Protein AF-A0A4R5UFJ8-F1 (afdb_monomer_lite)

Organism: NCBI:txid1530191

Sequence (231 aa):
MQSSASTQRTGDGRVQFENDNYRITAGDNDEVIVFNKGTGENYRIWGDPHVEIDGKHAFDFWGQTTFQLDDGTKVTIETTPWAQGGDGATVASVVTITDGDYGVQISGVDSNTHGDLSFQEFAGGGRVLDAAVRDGNVLLENENGSGFIAVDRNGNIQNVDQAFILATDELKNGGPDFLAHFAEIFSFFTGLMSIGFSGGLALGSDNPNRDPAPEARPVPWQFSLTLSISA

InterPro domains:
  IPR011086 Domain of unknown function DUF1521 [PF07481] (19-165)

Structure (mmCIF, N/CA/C/O backbone):
data_AF-A0A4R5UFJ8-F1
#
_entry.id   AF-A0A4R5UFJ8-F1
#
loop_
_atom_site.group_PDB
_atom_site.id
_atom_site.type_symbol
_atom_site.label_atom_id
_atom_site.label_alt_id
_atom_site.label_comp_id
_atom_site.label_asym_id
_atom_site.label_entity_id
_atom_site.label_seq_id
_atom_site.pdbx_PDB_ins_code
_atom_site.Cartn_x
_atom_site.Cartn_y
_atom_site.Cartn_z
_atom_site.occupancy
_atom_site.B_iso_or_equiv
_atom_site.auth_seq_id
_atom_site.auth_comp_id
_atom_site.auth_asym_id
_atom_site.auth_atom_id
_atom_site.pdbx_PDB_model_num
ATOM 1 N N . MET A 1 1 ? -22.291 -8.891 3.035 1.00 44.69 1 MET A N 1
ATOM 2 C CA . MET A 1 1 ? -22.461 -7.716 3.915 1.00 44.69 1 MET A CA 1
ATOM 3 C C . MET A 1 1 ? -21.958 -6.524 3.122 1.00 44.69 1 MET A C 1
ATOM 5 O O . MET A 1 1 ? -20.971 -6.702 2.424 1.00 44.69 1 MET A O 1
ATOM 9 N N . GLN A 1 2 ? -22.662 -5.389 3.118 1.00 51.31 2 GLN A N 1
ATOM 10 C CA . GLN A 1 2 ? -22.103 -4.163 2.532 1.00 51.31 2 GLN A CA 1
ATOM 11 C C . GLN A 1 2 ? -20.949 -3.714 3.432 1.00 51.31 2 GLN A C 1
ATOM 13 O O . GLN A 1 2 ? -21.141 -3.661 4.646 1.00 51.31 2 GLN A O 1
ATOM 18 N N . SER A 1 3 ? -19.772 -3.477 2.851 1.00 63.78 3 SER A N 1
ATOM 19 C CA . SER A 1 3 ? -18.630 -2.910 3.574 1.00 63.78 3 SER A CA 1
ATOM 20 C C . SER A 1 3 ? -18.991 -1.501 4.073 1.00 63.78 3 SER A C 1
ATOM 22 O O . SER A 1 3 ? -19.679 -0.754 3.373 1.00 63.78 3 SER A O 1
ATOM 24 N N . SER A 1 4 ? -18.567 -1.156 5.294 1.00 86.69 4 SER A N 1
ATOM 25 C CA . SER A 1 4 ? -18.652 0.199 5.864 1.00 86.69 4 SER A CA 1
ATOM 26 C C . SER A 1 4 ? -17.569 1.139 5.319 1.00 86.69 4 SER A C 1
ATOM 28 O O . SER A 1 4 ? -17.470 2.283 5.768 1.00 86.69 4 SER A O 1
ATOM 30 N N . ALA A 1 5 ? -16.763 0.664 4.365 1.00 95.06 5 ALA A N 1
ATOM 31 C CA . ALA A 1 5 ? -15.672 1.406 3.771 1.00 95.06 5 ALA A CA 1
ATOM 32 C C . ALA A 1 5 ? -16.131 2.714 3.124 1.00 95.06 5 ALA A C 1
ATOM 34 O O . ALA A 1 5 ? -17.184 2.810 2.488 1.00 95.06 5 ALA A O 1
ATOM 35 N N . SER A 1 6 ? -15.282 3.723 3.265 1.00 95.88 6 SER A N 1
ATOM 36 C CA . SER A 1 6 ? -15.434 5.018 2.615 1.00 95.88 6 SER A CA 1
ATOM 37 C C . SER A 1 6 ? -14.070 5.625 2.326 1.00 95.88 6 SER A C 1
ATOM 39 O O . SER A 1 6 ? -13.061 5.234 2.924 1.00 95.88 6 SER A O 1
ATOM 41 N N . THR A 1 7 ? -14.013 6.583 1.404 1.00 97.75 7 THR A N 1
ATOM 42 C CA . THR A 1 7 ? -12.795 7.342 1.139 1.00 97.75 7 THR A CA 1
ATOM 43 C C . THR A 1 7 ? -13.073 8.834 1.130 1.00 97.75 7 THR A C 1
ATOM 45 O O . THR A 1 7 ? -14.088 9.316 0.639 1.00 97.75 7 THR A O 1
ATOM 48 N N . GLN A 1 8 ? -12.158 9.599 1.714 1.00 97.44 8 GLN A N 1
ATOM 49 C CA . GLN A 1 8 ? -12.280 11.046 1.789 1.00 97.44 8 GLN A CA 1
ATOM 50 C C . GLN A 1 8 ? -10.918 11.722 1.724 1.00 97.44 8 GLN A C 1
ATOM 52 O O . GLN A 1 8 ? -9.890 11.146 2.080 1.00 97.44 8 GLN A O 1
ATOM 57 N N . ARG A 1 9 ? -10.924 12.991 1.320 1.00 97.81 9 ARG A N 1
ATOM 58 C CA . ARG A 1 9 ? -9.765 13.867 1.468 1.00 97.81 9 ARG A CA 1
ATOM 59 C C . ARG A 1 9 ? -9.732 14.441 2.884 1.00 97.81 9 ARG A C 1
ATOM 61 O O . ARG A 1 9 ? -10.746 14.932 3.381 1.00 97.81 9 ARG A O 1
ATOM 68 N N . THR A 1 10 ? -8.578 14.373 3.531 1.00 96.94 10 THR A N 1
ATOM 69 C CA . THR A 1 10 ? -8.359 14.877 4.890 1.00 96.94 10 THR A CA 1
ATOM 70 C C . THR A 1 10 ? -8.010 16.369 4.883 1.00 96.94 10 THR A C 1
ATOM 72 O O . THR A 1 10 ? -7.731 16.966 3.840 1.00 96.94 10 THR A O 1
ATOM 75 N N . GLY A 1 11 ? -8.038 17.006 6.060 1.00 94.12 11 GLY A N 1
ATOM 76 C CA . GLY A 1 11 ? -7.769 18.446 6.197 1.00 94.12 11 GLY A CA 1
ATOM 77 C C . GLY A 1 11 ? -6.331 18.864 5.858 1.00 94.12 11 GLY A C 1
ATOM 78 O O . GLY A 1 11 ? -6.095 20.027 5.547 1.00 94.12 11 GLY A O 1
ATOM 79 N N . ASP A 1 12 ? -5.391 17.923 5.897 1.00 93.00 12 ASP A N 1
ATOM 80 C CA . ASP A 1 12 ? -3.988 18.064 5.497 1.00 93.00 12 ASP A CA 1
ATOM 81 C C . ASP A 1 12 ? -3.734 17.680 4.027 1.00 93.00 12 ASP A C 1
ATOM 83 O O . ASP A 1 12 ? -2.594 17.710 3.577 1.00 93.00 12 ASP A O 1
ATOM 87 N N . GLY A 1 13 ? -4.781 17.362 3.256 1.00 94.31 13 GLY A N 1
ATOM 88 C CA . GLY A 1 13 ? -4.704 17.137 1.808 1.00 94.31 13 GLY A CA 1
ATOM 89 C C . GLY A 1 13 ? -4.497 15.683 1.375 1.00 94.31 13 GLY A C 1
ATOM 90 O O . GLY A 1 13 ? -4.687 15.383 0.193 1.00 94.31 13 GLY A O 1
ATOM 91 N N . ARG A 1 14 ? -4.204 14.772 2.311 1.00 97.56 14 ARG A N 1
ATOM 92 C CA . ARG A 1 14 ? -4.075 13.330 2.047 1.00 97.56 14 ARG A CA 1
ATOM 93 C C . ARG A 1 14 ? -5.413 12.713 1.643 1.00 97.56 14 ARG A C 1
ATOM 95 O O . ARG A 1 14 ? -6.489 13.279 1.855 1.00 97.56 14 ARG A O 1
ATOM 102 N N . VAL A 1 15 ? -5.349 11.528 1.053 1.00 98.50 15 VAL A N 1
ATOM 103 C CA . VAL A 1 15 ? -6.518 10.672 0.839 1.00 98.50 15 VAL A CA 1
ATOM 104 C C . VAL A 1 15 ? -6.542 9.621 1.936 1.00 98.50 15 VAL A C 1
ATOM 106 O O . VAL A 1 15 ? -5.521 9.001 2.217 1.00 98.50 15 VAL A O 1
ATOM 109 N N . GLN A 1 16 ? -7.701 9.432 2.560 1.00 98.69 16 GLN A N 1
ATOM 110 C CA . GLN A 1 16 ? -7.920 8.456 3.617 1.00 98.69 16 GLN A CA 1
ATOM 111 C C . GLN A 1 16 ? -9.052 7.514 3.231 1.00 98.69 16 GLN A C 1
ATOM 113 O O . GLN A 1 16 ? -10.203 7.938 3.124 1.00 98.69 16 GLN A O 1
ATOM 118 N N . PHE A 1 17 ? -8.718 6.238 3.088 1.00 98.44 17 PHE A N 1
ATOM 119 C CA . PHE A 1 17 ? -9.667 5.138 3.133 1.00 98.44 17 PHE A CA 1
ATOM 120 C C . PHE A 1 17 ? -9.864 4.699 4.586 1.00 98.44 17 PHE A C 1
ATOM 122 O O . PHE A 1 17 ? -8.913 4.653 5.373 1.00 98.44 17 PHE A O 1
ATOM 129 N N . GLU A 1 18 ? -11.091 4.354 4.955 1.00 98.12 18 GLU A N 1
ATOM 130 C CA . GLU A 1 18 ? -11.381 3.805 6.275 1.00 98.12 18 GLU A CA 1
ATOM 131 C C . GLU A 1 18 ? -12.561 2.8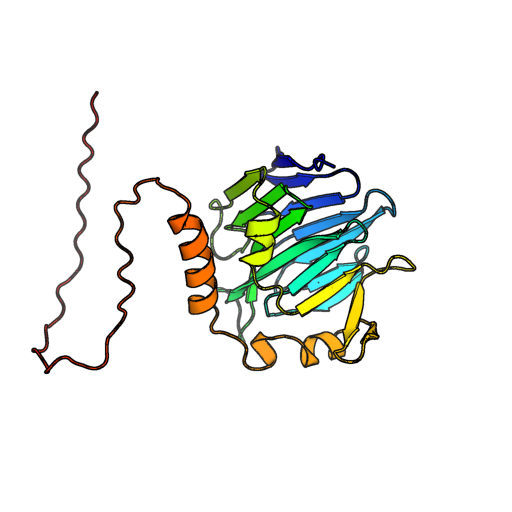29 6.215 1.00 98.12 18 GLU A C 1
ATOM 133 O O . GLU A 1 18 ? -13.615 3.180 5.685 1.00 98.12 18 GLU A O 1
ATOM 138 N N . ASN A 1 19 ? -12.381 1.633 6.782 1.00 97.25 19 ASN A N 1
ATOM 139 C CA . ASN A 1 19 ? -13.440 0.651 7.052 1.00 97.25 19 ASN A CA 1
ATOM 140 C C . ASN A 1 19 ? -13.520 0.386 8.570 1.00 97.25 19 ASN A C 1
ATOM 142 O O . ASN A 1 19 ? -13.053 1.215 9.351 1.00 97.25 19 ASN A O 1
ATOM 146 N N . ASP A 1 20 ? -14.105 -0.722 9.029 1.00 96.94 20 ASP A N 1
ATOM 147 C CA . ASP A 1 20 ? -14.212 -1.005 10.468 1.00 96.94 20 ASP A CA 1
ATOM 148 C C . ASP A 1 20 ? -12.842 -1.240 11.137 1.00 96.94 20 ASP A C 1
ATOM 150 O O . ASP A 1 20 ? -12.594 -0.700 12.221 1.00 96.94 20 ASP A O 1
ATOM 154 N N . ASN A 1 21 ? -11.930 -1.961 10.477 1.00 97.12 21 ASN A N 1
ATOM 155 C CA . ASN A 1 21 ? -10.686 -2.450 11.083 1.00 97.12 21 ASN A CA 1
ATOM 156 C C . ASN A 1 21 ? -9.458 -1.608 10.729 1.00 97.12 21 ASN A C 1
ATOM 158 O O . ASN A 1 21 ? -8.534 -1.522 11.533 1.00 97.12 21 ASN A O 1
ATOM 162 N N . TYR A 1 22 ? -9.462 -0.917 9.589 1.00 98.38 22 TYR A N 1
ATOM 163 C CA . TYR A 1 22 ? -8.290 -0.220 9.065 1.00 98.38 22 TYR A CA 1
ATOM 164 C C . TYR A 1 22 ? -8.554 1.239 8.737 1.00 98.38 22 TYR A C 1
ATOM 166 O O . TYR A 1 22 ? -9.644 1.641 8.323 1.00 98.38 22 TYR A O 1
ATOM 174 N N . ARG A 1 23 ? -7.508 2.044 8.919 1.00 98.62 23 ARG A N 1
ATOM 175 C CA . ARG A 1 23 ? -7.376 3.369 8.317 1.00 98.62 23 ARG A CA 1
ATOM 176 C C . ARG A 1 23 ? -6.152 3.353 7.418 1.00 98.62 23 ARG A C 1
ATOM 178 O O . ARG A 1 23 ? -5.055 3.077 7.891 1.00 98.62 23 ARG A O 1
ATOM 185 N N . ILE A 1 24 ? -6.339 3.689 6.150 1.00 98.75 24 ILE A N 1
ATOM 186 C CA . ILE A 1 24 ? -5.267 3.725 5.159 1.00 98.75 24 ILE A CA 1
ATOM 187 C C . ILE A 1 24 ? -5.167 5.147 4.625 1.00 98.75 24 ILE A C 1
ATOM 189 O O . ILE A 1 24 ? -6.171 5.711 4.199 1.00 98.75 24 ILE A O 1
ATOM 193 N N . THR A 1 25 ? -3.977 5.743 4.659 1.00 98.56 25 THR A N 1
ATOM 194 C CA . THR A 1 25 ? -3.757 7.107 4.160 1.00 98.56 25 THR A CA 1
ATOM 195 C C . THR A 1 25 ? -2.639 7.159 3.136 1.00 98.56 25 THR A C 1
ATOM 197 O O . THR A 1 25 ? -1.596 6.547 3.342 1.00 98.56 25 THR A O 1
ATOM 200 N N . ALA A 1 26 ? -2.831 7.940 2.077 1.00 98.44 26 ALA A N 1
ATOM 201 C CA . ALA A 1 26 ? -1.831 8.191 1.043 1.00 98.44 26 ALA A CA 1
ATOM 202 C C . ALA A 1 26 ? -1.684 9.701 0.786 1.00 98.44 26 ALA A C 1
ATOM 204 O O . ALA A 1 26 ? -2.685 10.428 0.774 1.00 98.44 26 ALA A O 1
ATOM 205 N N . GLY A 1 27 ? -0.446 10.168 0.620 1.00 96.38 27 GLY A N 1
ATOM 206 C CA . GLY A 1 27 ? -0.103 11.542 0.219 1.00 96.38 27 GLY A CA 1
ATOM 207 C C . GLY A 1 27 ? 0.574 11.590 -1.156 1.00 96.38 27 GLY A C 1
ATOM 208 O O . GLY A 1 27 ? 0.852 10.539 -1.716 1.00 96.38 27 GLY A O 1
ATOM 209 N N . ASP A 1 28 ? 0.860 12.785 -1.686 1.00 94.94 28 ASP A N 1
ATOM 210 C CA . ASP A 1 28 ? 1.655 13.017 -2.919 1.00 94.94 28 ASP A CA 1
ATOM 211 C C . ASP A 1 28 ? 3.166 13.087 -2.643 1.00 94.94 28 ASP A C 1
ATOM 213 O O . ASP A 1 28 ? 3.914 13.895 -3.203 1.00 94.94 28 ASP A O 1
ATOM 217 N N . ASN A 1 29 ? 3.601 12.294 -1.672 1.00 94.06 29 ASN A N 1
ATOM 218 C CA . ASN A 1 29 ? 4.955 12.271 -1.145 1.00 94.06 29 ASN A CA 1
ATOM 219 C C . ASN A 1 29 ? 5.442 10.832 -0.977 1.00 94.06 29 ASN A C 1
ATOM 221 O O . ASN A 1 29 ? 6.108 10.542 0.013 1.00 94.06 29 ASN A O 1
ATOM 225 N N . ASP A 1 30 ? 5.020 9.942 -1.884 1.00 94.38 30 ASP A N 1
ATOM 226 C CA . ASP A 1 30 ? 5.356 8.513 -1.949 1.00 94.38 30 ASP A CA 1
ATOM 227 C C . ASP A 1 30 ? 5.017 7.704 -0.684 1.00 94.38 30 ASP A C 1
ATOM 229 O O . ASP A 1 30 ? 5.415 6.549 -0.543 1.00 94.38 30 ASP A O 1
ATOM 233 N N . GLU A 1 31 ? 4.226 8.286 0.224 1.00 97.38 31 GLU A N 1
ATOM 234 C CA . GLU A 1 31 ? 3.934 7.709 1.527 1.00 97.38 31 GLU A CA 1
ATOM 235 C C . GLU A 1 31 ? 2.527 7.117 1.605 1.00 97.38 31 GLU A C 1
ATOM 237 O O . GLU A 1 31 ? 1.517 7.805 1.414 1.00 97.38 31 GLU A O 1
ATOM 242 N N . VAL A 1 32 ? 2.470 5.853 2.021 1.00 98.56 32 VAL A N 1
ATOM 243 C CA . VAL A 1 32 ? 1.246 5.123 2.348 1.00 98.56 32 VAL A CA 1
ATOM 244 C C . VAL A 1 32 ? 1.344 4.616 3.782 1.00 98.56 32 VAL A C 1
ATOM 246 O O . VAL A 1 32 ? 2.337 4.009 4.173 1.00 98.56 32 VAL A O 1
ATOM 249 N N . ILE A 1 33 ? 0.313 4.859 4.585 1.00 98.56 33 ILE A N 1
ATOM 250 C CA . ILE A 1 33 ? 0.234 4.390 5.972 1.00 98.56 33 ILE A CA 1
ATOM 251 C C . ILE A 1 33 ? -0.999 3.512 6.109 1.00 98.56 33 ILE A C 1
ATOM 253 O O . ILE A 1 33 ? -2.100 3.971 5.809 1.00 98.56 33 ILE A O 1
ATOM 257 N N . VAL A 1 34 ? -0.818 2.292 6.602 1.00 98.69 34 VAL A N 1
ATOM 258 C CA . VAL A 1 34 ? -1.884 1.352 6.954 1.00 98.69 34 VAL A CA 1
ATOM 259 C C . VAL A 1 34 ? -1.881 1.194 8.470 1.00 98.69 34 VAL A C 1
ATOM 261 O O . VAL A 1 34 ? -0.903 0.735 9.053 1.00 98.69 34 VAL A O 1
ATOM 264 N N . PHE A 1 35 ? -2.971 1.596 9.112 1.00 98.56 35 PHE A N 1
ATOM 265 C CA . PHE A 1 35 ? -3.149 1.494 10.555 1.00 98.56 35 PHE A CA 1
ATOM 266 C C . PHE A 1 35 ? -4.233 0.468 10.880 1.00 98.56 35 PHE A C 1
ATOM 268 O O . PHE A 1 35 ? -5.400 0.675 10.524 1.00 98.56 35 PHE A O 1
ATOM 275 N N . ASN A 1 36 ? -3.852 -0.602 11.579 1.00 97.88 36 ASN A N 1
ATOM 276 C CA . ASN A 1 36 ? -4.773 -1.601 12.111 1.00 97.88 36 ASN A CA 1
ATOM 277 C C . ASN A 1 36 ? -5.359 -1.087 13.438 1.00 97.88 36 ASN A C 1
ATOM 279 O O . ASN A 1 36 ? -4.655 -0.911 14.431 1.00 97.88 36 ASN A O 1
ATOM 283 N N . LYS A 1 37 ? -6.669 -0.831 13.479 1.00 97.31 37 LYS A N 1
ATOM 284 C CA . LYS A 1 37 ? -7.360 -0.286 14.662 1.00 97.31 37 LYS A CA 1
ATOM 285 C C . LYS A 1 37 ? -7.558 -1.323 15.764 1.00 97.31 37 LYS A C 1
ATOM 287 O O . LYS A 1 37 ? -7.761 -0.937 16.916 1.00 97.31 37 LYS A O 1
ATOM 292 N N . GLY A 1 38 ? -7.557 -2.607 15.409 1.00 94.25 38 GLY A N 1
ATOM 293 C CA . GLY A 1 38 ? -7.730 -3.714 16.342 1.00 94.25 38 GLY A CA 1
ATOM 294 C C . GLY A 1 38 ? -6.451 -4.007 17.119 1.00 94.25 38 GLY A C 1
ATOM 295 O O . GLY A 1 38 ? -6.484 -4.102 18.347 1.00 94.25 38 GLY A O 1
ATOM 296 N N . THR A 1 39 ? -5.324 -4.111 16.413 1.00 95.56 39 THR A N 1
ATOM 297 C CA . THR A 1 39 ? -4.016 -4.431 17.008 1.00 95.56 39 THR A CA 1
ATOM 298 C C . THR A 1 39 ? -3.236 -3.185 17.430 1.00 95.56 39 THR A C 1
ATOM 300 O O . THR A 1 39 ? -2.452 -3.240 18.378 1.00 95.56 39 THR A O 1
ATOM 303 N N . GLY A 1 40 ? -3.477 -2.049 16.771 1.00 96.19 40 GLY A N 1
ATOM 304 C CA . GLY A 1 40 ? -2.688 -0.827 16.914 1.00 96.19 40 GLY A CA 1
ATOM 305 C C . GLY A 1 40 ? -1.400 -0.826 16.089 1.00 96.19 40 GLY A C 1
ATOM 306 O O . GLY A 1 40 ? -0.635 0.132 16.200 1.00 96.19 40 GLY A O 1
ATOM 307 N N . GLU A 1 41 ? -1.159 -1.868 15.288 1.00 96.50 41 GLU A N 1
ATOM 308 C CA . GLU A 1 41 ? -0.003 -1.928 14.398 1.00 96.50 41 GLU A CA 1
ATOM 309 C C . GLU A 1 41 ? -0.085 -0.868 13.301 1.00 96.50 41 GLU A C 1
ATOM 311 O O . GLU A 1 41 ? -1.157 -0.541 12.775 1.00 96.50 41 GLU A O 1
ATOM 316 N N . ASN A 1 42 ? 1.079 -0.331 12.954 1.00 97.75 42 ASN A N 1
ATOM 317 C CA . ASN A 1 42 ? 1.216 0.691 11.934 1.00 97.75 42 ASN A CA 1
ATOM 318 C C . ASN A 1 42 ? 2.255 0.279 10.894 1.00 97.75 42 ASN A C 1
ATOM 320 O O . ASN A 1 42 ? 3.456 0.241 11.181 1.00 97.75 42 ASN A O 1
ATOM 324 N N . TYR A 1 43 ? 1.796 0.074 9.665 1.00 98.19 43 TYR A N 1
ATOM 325 C CA . TYR A 1 43 ? 2.646 -0.190 8.515 1.00 98.19 43 TYR A CA 1
ATOM 326 C C . TYR A 1 43 ? 2.832 1.095 7.719 1.00 98.19 43 TYR A C 1
ATOM 328 O O . TYR A 1 43 ? 1.864 1.773 7.372 1.00 98.19 43 TYR A O 1
ATOM 336 N N . ARG A 1 44 ? 4.082 1.448 7.436 1.00 98.50 44 ARG A N 1
ATOM 337 C CA . ARG A 1 44 ? 4.430 2.648 6.675 1.00 98.50 44 ARG A CA 1
ATOM 338 C C . ARG A 1 44 ? 5.254 2.250 5.467 1.00 98.50 44 ARG A C 1
ATOM 340 O O . ARG A 1 44 ? 6.276 1.595 5.621 1.00 98.50 44 ARG A O 1
ATOM 347 N N . ILE A 1 45 ? 4.813 2.682 4.298 1.00 98.44 45 ILE A N 1
ATOM 348 C CA . ILE A 1 45 ? 5.497 2.528 3.022 1.00 98.44 45 ILE A CA 1
ATOM 349 C C . ILE A 1 45 ? 5.921 3.924 2.570 1.00 98.44 45 ILE A C 1
ATOM 351 O O . ILE A 1 45 ? 5.078 4.819 2.573 1.00 98.44 45 ILE A O 1
ATOM 355 N N . TRP A 1 46 ? 7.199 4.138 2.254 1.00 97.19 46 TRP A N 1
ATOM 356 C CA . TRP A 1 46 ? 7.734 5.465 1.908 1.00 97.19 46 TRP A CA 1
ATOM 357 C C . TRP A 1 46 ? 9.057 5.379 1.135 1.00 97.19 46 TRP A C 1
ATOM 359 O O . TRP A 1 46 ? 9.739 4.360 1.202 1.00 97.19 46 TRP A O 1
ATOM 369 N N . GLY A 1 47 ? 9.460 6.454 0.456 1.00 93.12 47 GLY A N 1
ATOM 370 C CA . GLY A 1 47 ? 10.725 6.536 -0.276 1.00 93.12 47 GLY A CA 1
ATOM 371 C C . GLY A 1 47 ? 10.789 5.574 -1.462 1.00 93.12 47 GLY A C 1
ATOM 372 O O . GLY A 1 47 ? 9.789 5.340 -2.147 1.00 93.12 47 GLY A O 1
ATOM 373 N N . ASP A 1 48 ? 11.972 4.996 -1.695 1.00 89.88 48 ASP A N 1
ATOM 374 C CA . ASP A 1 48 ? 12.138 3.844 -2.577 1.00 89.88 48 ASP A CA 1
ATOM 375 C C . ASP A 1 48 ? 11.648 2.572 -1.870 1.00 89.88 48 ASP A C 1
ATOM 377 O O . ASP A 1 48 ? 12.364 2.018 -1.043 1.00 89.88 48 ASP A O 1
ATOM 381 N N . PRO A 1 49 ? 10.408 2.128 -2.136 1.00 94.06 49 PRO A N 1
ATOM 382 C CA . PRO A 1 49 ? 9.460 1.711 -1.114 1.00 94.06 49 PRO A CA 1
ATOM 383 C C . PRO A 1 49 ? 10.054 0.916 0.054 1.00 94.06 49 PRO A C 1
ATOM 385 O O . PRO A 1 49 ? 10.156 -0.311 0.011 1.00 94.06 49 PRO A O 1
ATOM 388 N N . HIS A 1 50 ? 10.370 1.633 1.131 1.00 96.88 50 HIS A N 1
ATOM 389 C CA . HIS A 1 50 ? 10.720 1.077 2.428 1.00 96.88 50 HIS A CA 1
ATOM 390 C C . HIS A 1 50 ? 9.452 0.719 3.184 1.00 96.88 50 HIS A C 1
ATOM 392 O O . HIS A 1 50 ? 8.592 1.578 3.386 1.00 96.88 50 HIS A O 1
ATOM 398 N N . VAL A 1 51 ? 9.362 -0.512 3.678 1.00 98.25 51 VAL A N 1
ATOM 399 C CA . VAL A 1 51 ? 8.293 -0.934 4.583 1.00 98.25 51 VAL A CA 1
ATOM 400 C C . VAL A 1 51 ? 8.800 -0.903 6.015 1.00 98.25 51 VAL A C 1
ATOM 402 O O . VAL A 1 51 ? 9.749 -1.596 6.380 1.00 98.25 51 VAL A O 1
ATOM 405 N N . GLU A 1 52 ? 8.135 -0.117 6.854 1.00 98.06 52 GLU A N 1
ATOM 406 C CA . GLU A 1 52 ? 8.303 -0.129 8.301 1.00 98.06 52 GLU A CA 1
ATOM 407 C C . GLU A 1 52 ? 7.086 -0.761 8.973 1.00 98.06 52 GLU A C 1
ATOM 409 O O . GLU A 1 52 ? 5.946 -0.470 8.612 1.00 98.06 52 GLU A O 1
ATOM 414 N N . ILE A 1 53 ? 7.335 -1.569 10.000 1.00 97.56 53 ILE A N 1
ATOM 415 C CA . ILE A 1 53 ? 6.320 -2.096 10.914 1.00 97.56 53 ILE A CA 1
ATOM 416 C C . ILE A 1 53 ? 6.610 -1.501 12.290 1.00 97.56 53 ILE A C 1
ATOM 418 O O . ILE A 1 53 ? 7.704 -1.681 12.834 1.00 97.56 53 ILE A O 1
ATOM 422 N N . ASP A 1 54 ? 5.666 -0.730 12.826 1.00 96.88 54 ASP A N 1
ATOM 423 C CA . ASP A 1 54 ? 5.795 -0.021 14.107 1.00 96.88 54 ASP A CA 1
ATOM 424 C C . ASP A 1 54 ? 7.084 0.818 14.211 1.00 96.88 54 ASP A C 1
ATOM 426 O O . ASP A 1 54 ? 7.780 0.846 15.232 1.00 96.88 54 ASP A O 1
ATOM 430 N N . GLY A 1 55 ? 7.427 1.497 13.110 1.00 96.38 55 GLY A N 1
ATOM 431 C CA . GLY A 1 55 ? 8.601 2.368 13.002 1.00 96.38 55 GLY A CA 1
ATOM 432 C C . GLY A 1 55 ? 9.938 1.628 12.904 1.00 96.38 55 GLY 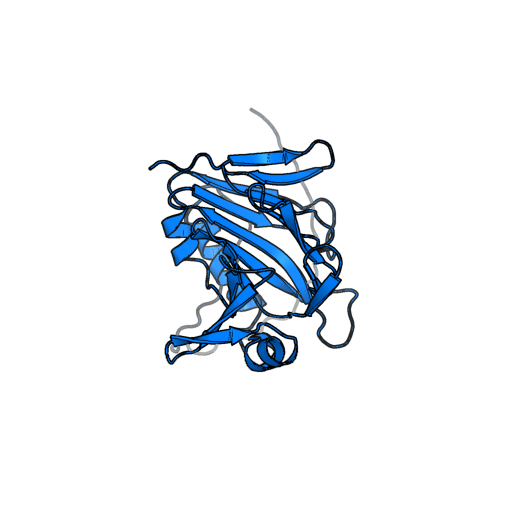A C 1
ATOM 433 O O . GLY A 1 55 ? 10.992 2.245 13.057 1.00 96.38 55 GLY A O 1
ATOM 434 N N . LYS A 1 56 ? 9.924 0.309 12.680 1.00 96.94 56 LYS A N 1
ATOM 435 C CA . LYS A 1 56 ? 11.125 -0.476 12.384 1.00 96.94 56 LYS A CA 1
ATOM 436 C C . LYS A 1 56 ? 11.094 -0.924 10.937 1.00 96.94 56 LYS A C 1
ATOM 438 O O . LYS A 1 56 ? 10.146 -1.578 10.518 1.00 96.94 56 LYS A O 1
ATOM 443 N N . HIS A 1 57 ? 12.161 -0.620 10.210 1.00 97.38 57 HIS A N 1
ATOM 444 C CA . HIS A 1 57 ? 12.361 -1.125 8.859 1.00 97.38 57 HIS A CA 1
ATOM 445 C C . HIS A 1 57 ? 12.276 -2.660 8.826 1.00 97.38 57 HIS A C 1
ATOM 447 O O . HIS A 1 57 ? 12.906 -3.339 9.644 1.00 97.38 57 HIS A O 1
ATOM 453 N N . ALA A 1 58 ? 11.508 -3.175 7.871 1.00 96.81 58 ALA A N 1
ATOM 454 C CA . ALA A 1 58 ? 11.256 -4.592 7.662 1.00 96.81 58 ALA A CA 1
ATOM 455 C C . ALA A 1 58 ? 11.875 -5.087 6.347 1.00 96.81 58 ALA A C 1
ATOM 457 O O . ALA A 1 58 ? 12.643 -6.050 6.367 1.00 96.81 58 ALA A O 1
ATOM 458 N N . PHE A 1 59 ? 11.549 -4.438 5.228 1.00 97.31 59 PHE A N 1
ATOM 459 C CA . PHE A 1 59 ? 12.042 -4.776 3.891 1.00 97.31 59 PHE A CA 1
ATOM 460 C C . PHE A 1 59 ? 11.744 -3.658 2.885 1.00 97.31 59 PHE A C 1
ATOM 462 O O . PHE A 1 59 ? 10.888 -2.810 3.131 1.00 97.31 59 PHE A O 1
ATOM 469 N N . ASP A 1 60 ? 12.389 -3.744 1.725 1.00 96.44 60 ASP A N 1
ATOM 470 C CA . ASP A 1 60 ? 12.219 -2.853 0.576 1.00 96.44 60 ASP A CA 1
ATOM 471 C C . ASP A 1 60 ? 11.650 -3.603 -0.623 1.00 96.44 60 ASP A C 1
ATOM 473 O O . ASP A 1 60 ? 12.072 -4.737 -0.884 1.00 96.44 60 ASP A O 1
ATOM 477 N N . PHE A 1 61 ? 10.763 -2.958 -1.386 1.00 95.25 61 PHE A N 1
ATOM 478 C CA . PHE A 1 61 ? 10.234 -3.487 -2.645 1.00 95.25 61 PHE A CA 1
ATOM 479 C C . PHE A 1 61 ? 10.339 -2.477 -3.796 1.00 95.25 61 PHE A C 1
ATOM 481 O O . PHE A 1 61 ? 10.373 -1.266 -3.594 1.00 95.25 61 PHE A O 1
ATOM 488 N N . TRP A 1 62 ? 10.380 -2.985 -5.028 1.00 92.94 62 TRP A N 1
ATOM 489 C CA . TRP A 1 62 ? 10.473 -2.171 -6.241 1.00 92.94 62 TRP A CA 1
ATOM 490 C C . TRP A 1 62 ? 9.277 -2.377 -7.149 1.00 92.94 62 TRP A C 1
ATOM 492 O O . TRP A 1 62 ? 8.797 -1.414 -7.727 1.00 92.94 62 TRP A O 1
ATOM 502 N N . GLY A 1 63 ? 8.814 -3.614 -7.313 1.00 91.38 63 GLY A N 1
ATOM 503 C CA . GLY A 1 63 ? 7.663 -3.945 -8.145 1.00 91.38 63 GLY A CA 1
ATOM 504 C C . GLY A 1 63 ? 6.326 -3.756 -7.439 1.00 91.38 63 GLY A C 1
ATOM 505 O O . GLY A 1 63 ? 6.247 -3.429 -6.257 1.00 91.38 63 GLY A O 1
ATOM 506 N N . GLN A 1 64 ? 5.248 -4.012 -8.173 1.00 93.00 64 GLN A N 1
ATOM 507 C CA . GLN A 1 64 ? 3.912 -3.960 -7.604 1.00 93.00 64 GLN A CA 1
ATOM 508 C C . GLN A 1 64 ? 3.764 -4.990 -6.474 1.00 93.00 64 GLN A C 1
ATOM 510 O O . GLN A 1 64 ? 4.084 -6.170 -6.646 1.00 93.00 64 GLN A O 1
ATOM 515 N N . THR A 1 65 ? 3.260 -4.541 -5.327 1.00 95.62 65 THR A N 1
ATOM 516 C CA . THR A 1 65 ? 3.109 -5.371 -4.127 1.00 95.62 65 THR A CA 1
ATOM 517 C C . THR A 1 65 ? 1.735 -5.154 -3.509 1.00 95.62 65 THR A C 1
ATOM 519 O O . THR A 1 65 ? 1.292 -4.020 -3.343 1.00 95.62 65 THR A O 1
ATOM 522 N N . THR A 1 66 ? 1.065 -6.246 -3.156 1.00 97.75 66 THR A N 1
ATOM 523 C CA . THR A 1 66 ? -0.226 -6.257 -2.473 1.00 97.75 66 THR A CA 1
ATOM 524 C C . THR A 1 66 ? -0.066 -6.705 -1.033 1.00 97.75 66 THR A C 1
ATOM 526 O O . THR A 1 66 ? 0.411 -7.805 -0.766 1.00 97.75 66 THR A O 1
ATOM 529 N N . PHE A 1 67 ? -0.542 -5.872 -0.115 1.00 98.38 67 PHE A N 1
ATOM 530 C CA . PHE A 1 67 ? -0.715 -6.199 1.293 1.00 98.38 67 PHE A CA 1
ATOM 531 C C . PHE A 1 67 ? -2.168 -6.624 1.503 1.00 98.38 67 PHE A C 1
ATOM 533 O O . PHE A 1 67 ? -3.083 -5.806 1.395 1.00 98.38 67 PHE A O 1
ATOM 540 N N . GLN A 1 68 ? -2.392 -7.912 1.737 1.00 98.12 68 GLN A N 1
ATOM 541 C CA . GLN A 1 68 ? -3.699 -8.456 2.081 1.00 98.12 68 GLN A CA 1
ATOM 542 C C . GLN A 1 68 ? -3.826 -8.503 3.602 1.00 98.12 68 GLN A C 1
ATOM 544 O O . GLN A 1 68 ? -3.086 -9.219 4.274 1.00 98.12 68 GLN A O 1
ATOM 549 N N . LEU A 1 69 ? -4.752 -7.704 4.112 1.00 97.81 69 LEU A N 1
ATOM 550 C CA . LEU A 1 69 ? -4.999 -7.480 5.528 1.00 97.81 69 LEU A CA 1
ATOM 551 C C . LEU A 1 69 ? -5.900 -8.574 6.117 1.00 97.81 69 LEU A C 1
ATOM 553 O O . LEU A 1 69 ? -6.533 -9.328 5.368 1.00 97.81 69 LEU A O 1
ATOM 557 N N . ASP A 1 70 ? -5.960 -8.664 7.447 1.00 95.56 70 ASP A N 1
ATOM 558 C CA . ASP A 1 70 ? -6.667 -9.745 8.156 1.00 95.56 70 ASP A CA 1
ATOM 559 C C . ASP A 1 70 ? -8.174 -9.821 7.833 1.00 95.56 70 ASP A C 1
ATOM 561 O O . ASP A 1 70 ? -8.760 -10.902 7.743 1.00 95.56 70 ASP A O 1
ATOM 565 N N . ASP A 1 71 ? -8.798 -8.676 7.562 1.00 95.00 71 ASP A N 1
ATOM 566 C CA . ASP A 1 71 ? -10.217 -8.571 7.231 1.00 95.00 71 ASP A CA 1
ATOM 567 C C . ASP A 1 71 ? -10.521 -8.840 5.750 1.00 95.00 71 ASP A C 1
ATOM 569 O O . ASP A 1 71 ? -11.677 -8.787 5.319 1.00 95.00 71 ASP A O 1
ATOM 573 N N . GLY A 1 72 ? -9.487 -9.175 4.973 1.00 95.44 72 GLY A N 1
ATOM 574 C CA . GLY A 1 72 ? -9.555 -9.426 3.541 1.00 95.44 72 GLY A CA 1
ATOM 575 C C . GLY A 1 72 ? -9.417 -8.174 2.678 1.00 95.44 72 GLY A C 1
ATOM 576 O O . GLY A 1 72 ? -9.408 -8.311 1.451 1.00 95.44 72 GLY A O 1
ATOM 577 N N . THR A 1 73 ? -9.279 -6.983 3.271 1.00 97.69 73 THR A N 1
ATOM 578 C CA . THR A 1 73 ? -8.934 -5.764 2.531 1.00 97.69 73 THR A CA 1
ATOM 579 C C . THR A 1 73 ? -7.591 -5.956 1.843 1.00 97.69 73 THR A C 1
ATOM 581 O O . THR A 1 73 ? -6.621 -6.403 2.452 1.00 97.69 73 THR A O 1
ATOM 584 N N . LYS A 1 74 ? -7.509 -5.604 0.562 1.00 98.31 74 LYS A N 1
ATOM 585 C CA . LYS A 1 74 ? -6.248 -5.617 -0.186 1.00 98.31 74 LYS A CA 1
ATOM 586 C C . LYS A 1 74 ? -5.797 -4.194 -0.448 1.00 98.31 74 LYS A C 1
ATOM 588 O O . LYS A 1 74 ? -6.603 -3.362 -0.857 1.00 98.31 74 LYS A O 1
ATOM 593 N N . VAL A 1 75 ? -4.512 -3.942 -0.221 1.00 98.56 75 VAL A N 1
ATOM 594 C CA . VAL A 1 75 ? -3.825 -2.684 -0.521 1.00 98.56 75 VAL A CA 1
ATOM 595 C C . VAL A 1 75 ? -2.733 -2.983 -1.534 1.00 98.56 75 VAL A C 1
ATOM 597 O O . VAL A 1 75 ? -1.660 -3.465 -1.178 1.00 98.56 75 VAL A O 1
ATOM 600 N N . THR A 1 76 ? -3.016 -2.728 -2.804 1.00 97.75 76 THR A N 1
ATOM 601 C CA . THR A 1 76 ? -2.074 -2.933 -3.903 1.00 97.75 76 THR A CA 1
ATOM 602 C C . THR A 1 76 ? -1.364 -1.625 -4.208 1.00 97.75 76 THR A C 1
ATOM 604 O O . THR A 1 76 ? -2.000 -0.633 -4.563 1.00 97.75 76 THR A O 1
ATOM 607 N N . ILE A 1 77 ? -0.042 -1.626 -4.054 1.00 96.88 77 ILE A N 1
ATOM 608 C CA . ILE A 1 77 ? 0.824 -0.484 -4.333 1.00 96.88 77 ILE A CA 1
ATOM 609 C C . ILE A 1 77 ? 1.532 -0.726 -5.659 1.00 96.88 77 ILE A C 1
ATOM 611 O O . ILE A 1 77 ? 2.318 -1.664 -5.804 1.00 96.88 77 ILE A O 1
ATOM 615 N N . GLU A 1 78 ? 1.265 0.156 -6.611 1.00 93.50 78 GLU A N 1
ATOM 616 C CA . GLU A 1 78 ? 1.959 0.241 -7.887 1.00 93.50 78 GLU A CA 1
ATOM 617 C C . GLU A 1 78 ? 3.066 1.280 -7.808 1.00 93.50 78 GLU A C 1
ATOM 619 O O . GLU A 1 78 ? 2.883 2.394 -7.308 1.00 93.50 78 GLU A O 1
ATOM 624 N N . THR A 1 79 ? 4.220 0.936 -8.358 1.00 92.94 79 THR A N 1
ATOM 625 C CA . THR A 1 79 ? 5.412 1.770 -8.313 1.00 92.94 79 THR A CA 1
ATOM 626 C C . THR A 1 79 ? 5.750 2.304 -9.696 1.00 92.94 79 THR A C 1
ATOM 628 O O . THR A 1 79 ? 5.534 1.630 -10.696 1.00 92.94 79 THR A O 1
ATOM 631 N N . THR A 1 80 ? 6.312 3.506 -9.751 1.00 91.44 80 THR A N 1
ATOM 632 C CA . THR A 1 80 ? 6.834 4.147 -10.967 1.00 91.44 80 THR A CA 1
ATOM 633 C C . THR A 1 80 ? 8.326 4.420 -10.800 1.00 91.44 80 THR A C 1
ATOM 635 O O . THR A 1 80 ? 8.773 4.585 -9.661 1.00 91.44 80 THR A O 1
ATOM 638 N N . PRO A 1 81 ? 9.133 4.496 -11.874 1.00 91.88 81 PRO A N 1
ATOM 639 C CA . PRO A 1 81 ? 10.501 4.989 -11.770 1.00 91.88 81 PRO A CA 1
ATOM 640 C C . PRO A 1 81 ? 10.567 6.339 -11.049 1.00 91.88 81 PRO A C 1
ATOM 642 O O . PRO A 1 81 ? 9.796 7.257 -11.334 1.00 91.88 81 PRO A O 1
ATOM 645 N N . TRP A 1 82 ? 11.518 6.475 -10.130 1.00 91.56 82 TRP A N 1
ATOM 646 C CA . TRP A 1 82 ? 11.728 7.733 -9.431 1.00 91.56 82 TRP A CA 1
ATOM 647 C C . TRP A 1 82 ? 12.579 8.668 -10.288 1.00 91.56 82 TRP A C 1
ATOM 649 O O . TRP A 1 82 ? 13.760 8.413 -10.516 1.00 91.56 82 TRP A O 1
ATOM 659 N N . ALA A 1 83 ? 12.001 9.771 -10.762 1.00 87.31 83 ALA A N 1
ATOM 660 C CA . ALA A 1 83 ? 12.651 10.695 -11.692 1.00 87.31 83 ALA A CA 1
ATOM 661 C C . ALA A 1 83 ? 13.909 11.359 -11.107 1.00 87.31 83 ALA A C 1
ATOM 663 O O . ALA A 1 83 ? 14.816 11.734 -11.851 1.00 87.31 83 ALA A O 1
ATOM 664 N N . GLN A 1 84 ? 13.959 11.515 -9.781 1.00 85.50 84 GLN A N 1
ATOM 665 C CA . GLN A 1 84 ? 15.117 12.043 -9.052 1.00 85.50 84 GLN A CA 1
ATOM 666 C C . GLN A 1 84 ? 16.045 10.931 -8.536 1.00 85.50 84 GLN A C 1
ATOM 668 O O . GLN A 1 84 ? 17.150 11.220 -8.073 1.00 85.50 84 GLN A O 1
ATOM 673 N N . GLY A 1 85 ? 15.605 9.673 -8.620 1.00 77.94 85 GLY A N 1
ATOM 674 C CA . GLY A 1 85 ? 16.342 8.500 -8.179 1.00 77.94 85 GLY A CA 1
ATOM 675 C C . GLY A 1 85 ? 17.397 8.045 -9.187 1.00 77.94 85 GLY A C 1
ATOM 676 O O . GLY A 1 85 ? 17.242 8.176 -10.401 1.00 77.94 85 GLY A O 1
ATOM 677 N N . GLY A 1 86 ? 18.494 7.492 -8.671 1.00 77.56 86 GLY A N 1
ATOM 678 C CA . GLY A 1 86 ? 19.471 6.736 -9.458 1.00 77.56 86 GLY A CA 1
ATOM 679 C C . GLY A 1 86 ? 19.147 5.239 -9.491 1.00 77.56 86 GLY A C 1
ATOM 680 O O . GLY A 1 86 ? 18.247 4.772 -8.800 1.00 77.56 86 GLY A O 1
ATOM 681 N N . ASP A 1 87 ? 19.902 4.479 -10.288 1.00 79.94 87 ASP A N 1
ATOM 682 C CA . ASP A 1 87 ? 20.019 3.011 -10.192 1.00 79.94 87 ASP A CA 1
ATOM 683 C C . ASP A 1 87 ? 18.710 2.195 -10.246 1.00 79.94 87 ASP A C 1
ATOM 685 O O . ASP A 1 87 ? 18.618 1.095 -9.698 1.00 79.94 87 ASP A O 1
ATOM 689 N N . GLY A 1 88 ? 17.697 2.698 -10.958 1.00 81.44 88 GLY A N 1
ATOM 690 C CA . GLY A 1 88 ? 16.416 2.002 -11.107 1.00 81.44 88 GLY A CA 1
ATOM 691 C C . GLY A 1 88 ? 15.561 2.021 -9.839 1.00 81.44 88 GLY A C 1
ATOM 692 O O . GLY A 1 88 ? 14.760 1.109 -9.636 1.00 81.44 88 GLY A O 1
ATOM 693 N N . ALA A 1 89 ? 15.746 3.033 -8.985 1.00 88.25 89 ALA A N 1
ATOM 694 C CA . ALA A 1 89 ? 14.839 3.318 -7.885 1.00 88.25 89 ALA A CA 1
ATOM 695 C C . ALA A 1 89 ? 13.422 3.610 -8.400 1.00 88.25 89 ALA A C 1
ATOM 697 O O . ALA A 1 89 ? 13.221 4.198 -9.469 1.00 88.25 89 ALA A O 1
ATOM 698 N N . THR A 1 90 ? 12.441 3.206 -7.610 1.00 93.19 90 THR A N 1
ATOM 699 C CA . THR A 1 90 ? 11.015 3.379 -7.882 1.00 93.19 90 THR A CA 1
ATOM 700 C C . THR A 1 90 ? 10.353 4.043 -6.685 1.00 93.19 90 THR A C 1
ATOM 702 O O . THR A 1 90 ? 10.915 3.991 -5.606 1.00 93.19 90 THR A O 1
ATOM 705 N N . VAL A 1 91 ? 9.174 4.630 -6.852 1.00 94.75 91 VAL A N 1
ATOM 706 C CA . VAL A 1 91 ? 8.357 5.232 -5.782 1.00 94.75 91 VAL A CA 1
ATOM 707 C C . VAL A 1 91 ? 6.899 4.804 -5.946 1.00 94.75 91 VAL A C 1
ATOM 709 O O . VAL A 1 91 ? 6.473 4.507 -7.065 1.00 94.75 91 VAL A O 1
ATOM 712 N N . ALA A 1 92 ? 6.132 4.749 -4.855 1.00 95.50 92 ALA A N 1
ATOM 713 C CA . ALA A 1 92 ? 4.701 4.431 -4.900 1.00 95.50 92 ALA A CA 1
ATOM 714 C C . ALA A 1 92 ? 3.935 5.501 -5.692 1.00 95.50 92 ALA A C 1
ATOM 716 O O . ALA A 1 92 ? 4.074 6.676 -5.391 1.00 95.50 92 ALA A O 1
ATOM 717 N N . SER A 1 93 ? 3.128 5.103 -6.677 1.00 94.44 93 SER A N 1
ATOM 718 C CA . SER A 1 93 ? 2.458 6.007 -7.634 1.00 94.44 93 SER A CA 1
ATOM 719 C C . SER A 1 93 ? 0.938 5.902 -7.616 1.00 94.44 93 SER A C 1
ATOM 721 O O . SER A 1 93 ? 0.231 6.915 -7.648 1.00 94.44 93 SER A O 1
ATOM 723 N N . VAL A 1 94 ? 0.435 4.671 -7.526 1.00 95.56 94 VAL A N 1
ATOM 724 C CA . VAL A 1 94 ? -0.987 4.360 -7.435 1.00 95.56 94 VAL A CA 1
ATOM 725 C C . VAL A 1 94 ? -1.196 3.380 -6.293 1.00 95.56 94 VAL A C 1
ATOM 727 O O . VAL A 1 94 ? -0.437 2.426 -6.123 1.00 95.56 94 VAL A O 1
ATOM 730 N N . VAL A 1 95 ? -2.230 3.632 -5.498 1.00 97.62 95 VAL A N 1
ATOM 731 C CA . VAL A 1 95 ? -2.672 2.746 -4.423 1.00 97.62 95 VAL A CA 1
ATOM 732 C C . VAL A 1 95 ? -4.099 2.330 -4.723 1.00 97.62 95 VAL A C 1
ATOM 734 O O . VAL A 1 95 ? -5.013 3.155 -4.706 1.00 97.62 95 VAL A O 1
ATOM 737 N N . THR A 1 96 ? -4.291 1.045 -4.986 1.00 97.31 96 THR A N 1
ATOM 738 C CA . THR A 1 96 ? -5.616 0.451 -5.139 1.00 97.31 96 THR A CA 1
ATOM 739 C C . THR A 1 96 ? -5.996 -0.249 -3.841 1.00 97.31 96 THR A C 1
ATOM 741 O O . THR A 1 96 ? -5.249 -1.089 -3.344 1.00 97.31 96 THR A O 1
ATOM 744 N N . ILE A 1 97 ? -7.158 0.094 -3.288 1.00 98.25 97 ILE A N 1
ATOM 745 C CA . ILE A 1 97 ? -7.701 -0.529 -2.080 1.00 98.25 97 ILE A CA 1
ATOM 746 C C . ILE A 1 97 ? -9.033 -1.177 -2.425 1.00 98.25 97 ILE A C 1
ATOM 748 O O . ILE A 1 97 ? -9.931 -0.511 -2.944 1.00 98.25 97 ILE A O 1
ATOM 752 N N . THR A 1 98 ? -9.184 -2.460 -2.115 1.00 97.31 98 THR A N 1
ATOM 753 C CA . THR A 1 98 ? -10.433 -3.204 -2.326 1.00 97.31 98 THR A CA 1
ATOM 754 C C . THR A 1 98 ? -10.883 -3.866 -1.036 1.00 97.31 98 THR A C 1
ATOM 756 O O . THR A 1 98 ? -10.112 -4.589 -0.410 1.00 97.31 98 THR A O 1
ATOM 759 N N . ASP A 1 99 ? -12.149 -3.655 -0.683 1.00 96.44 99 ASP A N 1
ATOM 760 C CA . ASP A 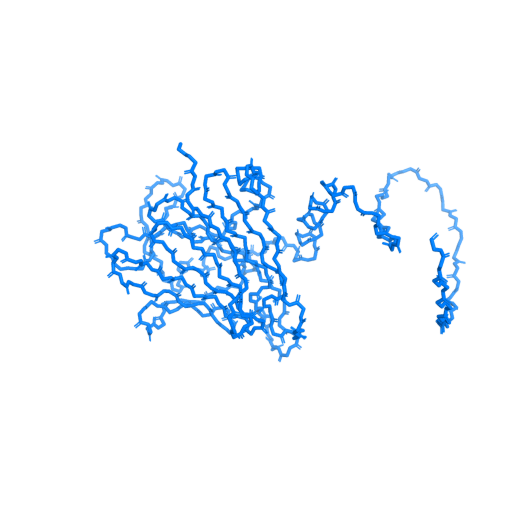1 99 ? -12.825 -4.239 0.475 1.00 96.44 99 ASP A CA 1
ATOM 761 C C . ASP A 1 99 ? -14.209 -4.745 0.033 1.00 96.44 99 ASP A C 1
ATOM 763 O O . ASP A 1 99 ? -15.202 -4.008 -0.054 1.00 96.44 99 ASP A O 1
ATOM 767 N N . GLY A 1 100 ? -14.257 -6.028 -0.331 1.00 93.25 100 GLY A N 1
ATOM 768 C CA . GLY A 1 100 ? -15.461 -6.677 -0.836 1.00 93.25 100 GLY A CA 1
ATOM 769 C C . GLY A 1 100 ? -16.023 -5.983 -2.081 1.00 93.25 100 GLY A C 1
ATOM 770 O O . GLY A 1 100 ? -15.439 -6.035 -3.159 1.00 93.25 100 GLY A O 1
ATOM 771 N N . ASP A 1 101 ? -17.203 -5.374 -1.948 1.00 92.62 101 ASP A N 1
ATOM 772 C CA . ASP A 1 101 ? -17.873 -4.672 -3.052 1.00 92.62 101 ASP A CA 1
ATOM 773 C C . ASP A 1 101 ? -17.468 -3.193 -3.148 1.00 92.62 101 ASP A C 1
ATOM 775 O O . ASP A 1 101 ? -17.877 -2.505 -4.084 1.00 92.62 101 ASP A O 1
ATOM 779 N N . TYR A 1 102 ? -16.676 -2.687 -2.207 1.00 95.19 102 TYR A N 1
ATOM 780 C CA . TYR A 1 102 ? -16.136 -1.338 -2.245 1.00 95.19 102 TYR A CA 1
ATOM 781 C C . TYR A 1 102 ? -14.696 -1.362 -2.759 1.00 95.19 102 TYR A C 1
ATOM 783 O O . TYR A 1 102 ? -13.924 -2.273 -2.466 1.00 95.19 102 TYR A O 1
ATOM 791 N N . GLY A 1 103 ? -14.329 -0.352 -3.537 1.00 94.88 103 GLY A N 1
ATOM 792 C CA . GLY A 1 103 ? -12.966 -0.183 -4.005 1.00 94.88 103 GLY A CA 1
ATOM 793 C C . GLY A 1 103 ? -12.637 1.282 -4.217 1.00 94.88 103 GLY A C 1
ATOM 794 O O . GLY A 1 103 ? -13.529 2.090 -4.475 1.00 94.88 103 GLY A O 1
ATOM 795 N N . VAL A 1 104 ? -11.364 1.629 -4.122 1.00 96.38 104 VAL A N 1
ATOM 796 C CA . VAL A 1 104 ? -10.863 2.960 -4.446 1.00 96.38 104 VAL A CA 1
ATOM 797 C C . VAL A 1 104 ? -9.495 2.850 -5.098 1.00 96.38 104 VAL A C 1
ATOM 799 O O . VAL A 1 104 ? -8.673 2.031 -4.698 1.00 96.38 104 VAL A O 1
ATOM 802 N N . GLN A 1 105 ? -9.256 3.689 -6.097 1.00 95.75 105 GLN A N 1
ATOM 803 C CA . GLN A 1 105 ? -7.929 3.911 -6.650 1.00 95.75 105 GLN A CA 1
ATOM 804 C C . GLN A 1 105 ? -7.478 5.320 -6.284 1.00 95.75 105 GLN A C 1
ATOM 806 O O . GLN A 1 105 ? -8.226 6.276 -6.480 1.00 95.75 105 GLN A O 1
ATOM 811 N N . ILE A 1 106 ? -6.272 5.437 -5.742 1.00 96.75 106 ILE A N 1
ATOM 812 C CA . ILE A 1 106 ? -5.625 6.694 -5.377 1.00 96.75 106 ILE A CA 1
ATOM 813 C C . ILE A 1 106 ? -4.429 6.867 -6.309 1.00 96.75 106 ILE A C 1
ATOM 815 O O . ILE A 1 106 ? -3.566 5.997 -6.351 1.00 96.75 106 ILE A O 1
ATOM 819 N N . SER A 1 107 ? -4.378 7.964 -7.056 1.00 95.06 107 SER A N 1
ATOM 820 C CA . SER A 1 107 ? -3.331 8.250 -8.048 1.00 95.06 107 SER A CA 1
ATOM 821 C C . SER A 1 107 ? -2.616 9.556 -7.720 1.00 95.06 107 SER A C 1
ATOM 823 O O . SER A 1 107 ? -3.184 10.399 -7.024 1.00 95.06 107 SER A O 1
ATOM 825 N N . GLY A 1 108 ? -1.401 9.739 -8.246 1.00 93.88 108 GLY A N 1
ATOM 826 C CA . GLY A 1 108 ? -0.556 10.893 -7.912 1.00 93.88 108 GLY A CA 1
ATOM 827 C C . GLY A 1 108 ? 0.012 10.783 -6.497 1.00 93.88 108 GLY A C 1
ATOM 828 O O . GLY A 1 108 ? 0.070 11.769 -5.769 1.00 93.88 108 GLY A O 1
ATOM 829 N N . VAL A 1 109 ? 0.311 9.551 -6.065 1.00 96.69 109 VAL A N 1
ATOM 830 C CA . VAL A 1 109 ? 0.926 9.280 -4.757 1.00 96.69 109 VAL A CA 1
ATOM 831 C C . VAL A 1 109 ? 2.428 9.551 -4.804 1.00 96.69 109 VAL A C 1
ATOM 833 O O . VAL A 1 109 ? 3.017 9.919 -3.793 1.00 96.69 109 VAL A O 1
ATOM 836 N N . ASP A 1 110 ? 3.058 9.393 -5.968 1.00 94.44 110 ASP A N 1
ATOM 837 C CA . ASP A 1 110 ? 4.502 9.537 -6.103 1.00 94.44 110 ASP A CA 1
ATOM 838 C C . ASP A 1 110 ? 4.969 10.980 -5.947 1.00 94.44 110 ASP A C 1
ATOM 840 O O . ASP A 1 110 ? 4.249 11.929 -6.230 1.00 94.44 110 ASP A O 1
ATOM 844 N N . SER A 1 111 ? 6.229 11.147 -5.555 1.00 93.31 111 SER A N 1
ATOM 845 C CA . SER A 1 111 ? 6.861 12.459 -5.428 1.00 93.31 111 SER A CA 1
ATOM 846 C C . SER A 1 111 ? 7.433 13.019 -6.736 1.00 93.31 111 SER A C 1
ATOM 848 O O . SER A 1 111 ? 8.149 14.024 -6.703 1.00 93.31 111 SER A O 1
ATOM 850 N N . ASN A 1 112 ? 7.169 12.413 -7.905 1.00 91.94 112 ASN A N 1
ATOM 851 C CA . ASN A 1 112 ? 7.652 12.995 -9.165 1.00 91.94 112 ASN A CA 1
ATOM 852 C C . ASN A 1 112 ? 6.849 14.239 -9.550 1.00 91.94 112 ASN A C 1
ATOM 854 O O . ASN A 1 112 ? 7.410 15.179 -10.123 1.00 91.94 112 ASN A O 1
ATOM 858 N N . THR A 1 113 ? 5.554 14.240 -9.235 1.00 91.25 113 THR A N 1
ATOM 859 C CA . THR A 1 113 ? 4.644 15.369 -9.424 1.00 91.25 113 THR A CA 1
ATOM 860 C C . THR A 1 113 ? 3.944 15.646 -8.100 1.00 91.25 113 THR A C 1
ATOM 862 O O . THR A 1 113 ? 3.552 14.727 -7.403 1.00 91.25 113 THR A O 1
ATOM 865 N N . HIS A 1 114 ? 3.817 16.920 -7.732 1.00 92.88 114 HIS A N 1
ATOM 866 C CA . HIS A 1 114 ? 3.093 17.320 -6.525 1.00 92.88 114 HIS A CA 1
ATOM 867 C C . HIS A 1 114 ? 1.803 18.050 -6.896 1.00 92.88 114 HIS A C 1
ATOM 869 O O . HIS A 1 114 ? 1.762 18.808 -7.873 1.00 92.88 114 HIS A O 1
ATOM 875 N N . GLY A 1 115 ? 0.772 17.895 -6.065 1.00 93.19 115 GLY A N 1
ATOM 876 C CA . GLY A 1 115 ? -0.526 18.550 -6.232 1.00 93.19 115 GLY A CA 1
ATOM 877 C C . GLY A 1 115 ? -1.477 17.885 -7.233 1.00 93.19 115 GLY A C 1
ATOM 878 O O . GLY A 1 115 ? -2.525 18.462 -7.533 1.00 93.19 115 GLY A O 1
ATOM 879 N N . ASP A 1 116 ? -1.151 16.696 -7.736 1.00 93.19 116 ASP A N 1
ATOM 880 C CA . ASP A 1 116 ? -1.979 15.884 -8.636 1.00 93.19 116 ASP A CA 1
ATOM 881 C C . ASP A 1 116 ? -2.637 14.674 -7.946 1.00 93.19 116 ASP A C 1
ATOM 883 O O . ASP A 1 116 ? -3.380 13.928 -8.592 1.00 93.19 116 ASP A O 1
ATOM 887 N N . LEU A 1 117 ? -2.464 14.535 -6.622 1.00 95.75 117 LEU A N 1
ATOM 888 C CA . LEU A 1 117 ? -3.146 13.521 -5.819 1.00 95.75 117 LEU A CA 1
ATOM 889 C C . LEU A 1 117 ? -4.653 13.547 -6.084 1.00 95.75 117 LEU A C 1
ATOM 891 O O . LEU A 1 117 ? -5.335 14.569 -5.911 1.00 95.75 117 LEU A O 1
ATOM 895 N N . SER A 1 118 ? -5.207 12.395 -6.417 1.00 95.06 118 SER A N 1
ATOM 896 C CA . SER A 1 118 ? -6.631 12.219 -6.683 1.00 95.06 118 SER A CA 1
ATOM 897 C C . SER A 1 118 ? -7.078 10.820 -6.281 1.00 95.06 118 SER A C 1
ATOM 899 O O . SER A 1 118 ? -6.257 9.938 -6.047 1.00 95.06 118 SER A O 1
ATOM 901 N N . PHE A 1 119 ? -8.387 10.623 -6.148 1.00 95.62 119 PHE A N 1
ATOM 902 C CA . PHE A 1 119 ? -8.941 9.299 -5.910 1.00 95.62 119 PHE A CA 1
ATOM 903 C C . PHE A 1 119 ? -10.263 9.113 -6.642 1.00 95.62 119 PHE A C 1
ATOM 905 O O . PHE A 1 119 ? -11.010 10.072 -6.855 1.00 95.62 119 PHE A O 1
ATOM 912 N N . GLN A 1 120 ? -10.544 7.867 -7.008 1.00 92.62 120 GLN A N 1
ATOM 913 C CA . GLN A 1 120 ? -11.782 7.449 -7.642 1.00 92.62 120 GLN A CA 1
ATOM 914 C C . GLN A 1 120 ? -12.369 6.258 -6.888 1.00 92.62 120 GLN A C 1
ATOM 916 O O . GLN A 1 120 ? -11.741 5.207 -6.781 1.00 92.62 120 GLN A O 1
ATOM 921 N N . GLU A 1 121 ? -13.586 6.431 -6.376 1.00 93.06 121 GLU A N 1
ATOM 922 C CA . GLU A 1 121 ? -14.330 5.378 -5.687 1.00 93.06 121 GLU A CA 1
ATOM 923 C C . GLU A 1 121 ? -15.112 4.508 -6.682 1.00 93.06 121 GLU A C 1
ATOM 925 O O . GLU A 1 121 ? -15.702 4.990 -7.652 1.00 93.06 121 GLU A O 1
ATOM 930 N N . PHE A 1 122 ? -15.181 3.217 -6.380 1.00 88.44 122 PHE A N 1
ATOM 931 C CA . PHE A 1 122 ? -15.918 2.190 -7.108 1.00 88.44 122 PHE A CA 1
ATOM 932 C C . PHE A 1 122 ? -16.919 1.527 -6.158 1.00 88.44 122 PHE A C 1
ATOM 934 O O . PHE A 1 122 ? -16.834 0.334 -5.857 1.00 88.44 122 PHE A O 1
ATOM 941 N N . ALA A 1 123 ? -17.877 2.306 -5.650 1.00 85.62 123 ALA A N 1
ATOM 942 C CA . ALA A 1 123 ? -18.923 1.793 -4.768 1.00 85.62 123 ALA A CA 1
ATOM 943 C C . ALA A 1 123 ? -19.783 0.738 -5.496 1.00 85.62 123 ALA A C 1
ATOM 945 O O . ALA A 1 123 ? -20.449 1.036 -6.487 1.00 85.62 123 ALA A O 1
ATOM 946 N N . GLY A 1 124 ? -19.759 -0.507 -5.013 1.00 85.06 124 GLY A N 1
ATOM 947 C CA . GLY A 1 124 ? -20.404 -1.655 -5.665 1.00 85.06 124 GLY A CA 1
ATOM 948 C C . GLY A 1 124 ? -19.561 -2.322 -6.762 1.00 85.06 124 GLY A C 1
ATOM 949 O O . GLY A 1 124 ? -20.004 -3.308 -7.347 1.00 85.06 124 GLY A O 1
ATOM 950 N N . GLY A 1 125 ? -18.365 -1.797 -7.046 1.00 86.62 125 GLY A N 1
ATOM 951 C CA . GLY A 1 125 ? -17.434 -2.284 -8.064 1.00 86.62 125 GLY A CA 1
ATOM 952 C C . GLY A 1 125 ? -16.136 -2.877 -7.509 1.00 86.62 125 GLY A C 1
ATOM 953 O O . GLY A 1 125 ? -15.291 -3.270 -8.305 1.00 86.62 125 GLY A O 1
ATOM 954 N N . GLY A 1 126 ? -15.971 -2.979 -6.186 1.00 87.62 126 GLY A N 1
ATOM 955 C CA . GLY A 1 126 ? -14.730 -3.422 -5.532 1.00 87.62 126 GLY A CA 1
ATOM 956 C C . GLY A 1 126 ? -14.181 -4.752 -6.047 1.00 87.62 126 GLY A C 1
ATOM 957 O O . GLY A 1 126 ? -13.009 -4.842 -6.377 1.00 87.62 126 GLY A O 1
ATOM 958 N N . ARG A 1 127 ? -15.037 -5.761 -6.245 1.00 88.81 127 ARG A N 1
ATOM 959 C CA . ARG A 1 127 ? -14.622 -7.062 -6.810 1.00 88.81 127 ARG A CA 1
ATOM 960 C C . ARG A 1 127 ? -14.172 -6.984 -8.264 1.00 88.81 127 ARG A C 1
ATOM 962 O O . ARG A 1 127 ? -13.366 -7.792 -8.706 1.00 88.81 127 ARG A O 1
ATOM 969 N N . VAL A 1 128 ? -14.765 -6.070 -9.029 1.00 87.56 128 VAL A N 1
ATOM 970 C CA . VAL A 1 128 ? -14.394 -5.862 -10.431 1.00 87.56 128 VAL A CA 1
ATOM 971 C C . VAL A 1 128 ? -13.055 -5.132 -10.489 1.00 87.56 128 VAL A C 1
ATOM 973 O O . VAL A 1 128 ? -12.209 -5.506 -11.291 1.00 87.56 128 VAL A O 1
ATOM 976 N N . LEU A 1 129 ? -12.859 -4.146 -9.608 1.00 89.69 129 LEU A N 1
ATOM 977 C CA . LEU A 1 129 ? -11.582 -3.468 -9.404 1.00 89.69 129 LEU A CA 1
ATOM 978 C C . LEU A 1 129 ? -10.483 -4.469 -9.013 1.00 89.69 129 LEU A C 1
ATOM 980 O O . LEU A 1 129 ? -9.463 -4.527 -9.687 1.00 89.69 129 LEU A O 1
ATOM 984 N N . ASP A 1 130 ? -10.735 -5.303 -8.003 1.00 90.88 130 ASP A N 1
ATOM 985 C CA . ASP A 1 130 ? -9.820 -6.354 -7.533 1.00 90.88 130 ASP A CA 1
ATOM 986 C C . ASP A 1 130 ? -9.437 -7.336 -8.649 1.00 90.88 130 ASP A C 1
ATOM 988 O O . ASP A 1 130 ? -8.279 -7.690 -8.807 1.00 90.88 130 ASP A O 1
ATOM 992 N N . ALA A 1 131 ? -10.399 -7.742 -9.482 1.00 87.81 131 ALA A N 1
ATOM 993 C CA . ALA A 1 131 ? -10.132 -8.641 -10.604 1.00 87.81 131 ALA A CA 1
ATOM 994 C C . ALA A 1 131 ? -9.375 -7.976 -11.770 1.00 87.81 131 ALA A C 1
ATOM 996 O O . ALA A 1 131 ? -8.760 -8.679 -12.573 1.00 87.81 131 ALA A O 1
ATOM 997 N N . ALA A 1 132 ? -9.474 -6.651 -11.910 1.00 86.88 132 ALA A N 1
ATOM 998 C CA . ALA A 1 132 ? -8.818 -5.890 -12.971 1.00 86.88 132 ALA A CA 1
ATOM 999 C C . ALA A 1 132 ? -7.386 -5.482 -12.604 1.00 86.88 132 ALA A C 1
ATOM 1001 O O . ALA A 1 132 ? -6.567 -5.253 -13.493 1.00 86.88 132 ALA A O 1
ATOM 1002 N N . VAL A 1 133 ? -7.082 -5.393 -11.310 1.00 88.12 133 VAL A N 1
ATOM 1003 C CA . VAL A 1 133 ? -5.756 -5.043 -10.810 1.00 88.12 133 VAL A CA 1
ATOM 1004 C C . VAL A 1 133 ? -4.980 -6.324 -10.529 1.00 88.12 133 VAL A C 1
ATOM 1006 O O . VAL A 1 133 ? -5.437 -7.232 -9.845 1.00 88.12 133 VAL A O 1
ATOM 1009 N N . ARG A 1 134 ? -3.787 -6.433 -11.115 1.00 89.00 134 ARG A N 1
ATOM 1010 C CA . ARG A 1 134 ? -2.867 -7.534 -10.810 1.00 89.00 134 ARG A CA 1
ATOM 1011 C C . ARG A 1 134 ? -2.428 -7.409 -9.355 1.00 89.00 134 ARG A C 1
ATOM 1013 O O . ARG A 1 134 ? -2.248 -6.298 -8.882 1.00 89.00 134 ARG A O 1
ATOM 1020 N N . ASP A 1 135 ? -2.109 -8.516 -8.699 1.00 88.62 135 ASP A N 1
ATOM 1021 C CA . ASP A 1 135 ? -1.658 -8.444 -7.302 1.00 88.62 135 ASP A CA 1
ATOM 1022 C C . ASP A 1 135 ? -0.150 -8.213 -7.151 1.00 88.62 135 ASP A C 1
ATOM 1024 O O . ASP A 1 135 ? 0.308 -7.689 -6.137 1.00 88.62 135 ASP A O 1
ATOM 1028 N N . GLY A 1 136 ? 0.638 -8.565 -8.169 1.00 89.94 136 GLY A N 1
ATOM 1029 C CA . GLY A 1 136 ? 2.096 -8.573 -8.064 1.00 89.94 136 GLY A CA 1
ATOM 1030 C C . GLY A 1 136 ? 2.564 -9.531 -6.965 1.00 89.94 136 GLY A C 1
ATOM 1031 O O . GLY A 1 136 ? 2.084 -10.666 -6.882 1.00 89.94 136 GLY A O 1
ATOM 1032 N N . ASN A 1 137 ? 3.488 -9.083 -6.114 1.00 91.75 137 ASN A N 1
ATOM 1033 C CA . ASN A 1 137 ? 3.880 -9.845 -4.929 1.00 91.75 137 ASN A CA 1
ATOM 1034 C C . ASN A 1 137 ? 2.806 -9.737 -3.834 1.00 91.75 137 ASN A C 1
ATOM 1036 O O . ASN A 1 137 ? 2.414 -8.630 -3.485 1.00 91.75 137 ASN A O 1
ATOM 1040 N N . VAL A 1 138 ? 2.345 -10.857 -3.270 1.00 94.88 138 VAL A N 1
ATOM 1041 C CA . VAL A 1 138 ? 1.280 -10.863 -2.249 1.00 94.88 138 VAL A CA 1
ATOM 1042 C C . VAL A 1 138 ? 1.855 -11.160 -0.874 1.00 94.88 138 VAL A C 1
ATOM 1044 O O . VAL A 1 138 ? 2.430 -12.227 -0.648 1.00 94.88 138 VAL A O 1
ATOM 1047 N N . LEU A 1 139 ? 1.640 -10.228 0.049 1.00 96.94 139 LEU A N 1
ATOM 1048 C CA . LEU A 1 139 ? 2.034 -10.301 1.447 1.00 96.94 139 LEU A CA 1
ATOM 1049 C C . LEU A 1 139 ? 0.768 -10.315 2.307 1.00 96.94 139 LEU A C 1
ATOM 1051 O O . LEU A 1 139 ? -0.073 -9.429 2.195 1.00 96.94 139 LEU A O 1
ATOM 1055 N N . LEU A 1 140 ? 0.624 -11.332 3.146 1.00 97.25 140 LEU A N 1
ATOM 1056 C CA . LEU A 1 140 ? -0.521 -11.535 4.029 1.00 97.25 140 LEU A CA 1
ATOM 1057 C C . LEU A 1 140 ? -0.185 -10.984 5.411 1.00 97.25 140 LEU A C 1
ATOM 1059 O O . LEU A 1 140 ? 0.869 -11.313 5.957 1.00 97.25 140 LEU A O 1
ATOM 1063 N N . GLU A 1 141 ? -1.059 -10.173 5.991 1.00 96.56 141 GLU A N 1
ATOM 1064 C CA . GLU A 1 141 ? -0.919 -9.741 7.379 1.00 96.56 141 GLU A CA 1
ATOM 1065 C C . GLU A 1 141 ? -0.939 -10.957 8.311 1.00 96.56 141 GLU A C 1
ATOM 1067 O O . GLU A 1 141 ? -1.708 -11.908 8.147 1.00 96.56 141 GLU A O 1
ATOM 1072 N N . ASN A 1 142 ? -0.025 -10.967 9.274 1.00 93.38 142 ASN A N 1
ATOM 1073 C CA . ASN A 1 142 ? 0.137 -12.088 10.176 1.00 93.38 142 ASN A CA 1
ATOM 1074 C C . ASN A 1 142 ? -0.891 -12.023 11.312 1.00 93.38 142 ASN A C 1
ATOM 1076 O O . ASN A 1 142 ? -0.606 -11.471 12.367 1.00 93.38 142 ASN A O 1
ATOM 1080 N N . GLU A 1 143 ? -2.033 -12.695 11.158 1.00 85.44 143 GLU A N 1
ATOM 1081 C CA . GLU A 1 143 ? -3.086 -12.772 12.193 1.00 85.44 143 GLU A CA 1
ATOM 1082 C C . GLU A 1 143 ? -2.592 -13.244 13.581 1.00 85.44 143 GLU A C 1
ATOM 1084 O O . GLU A 1 143 ? -3.241 -13.011 14.601 1.00 85.44 143 GLU A O 1
ATOM 1089 N N . ASN A 1 144 ? -1.457 -13.954 13.641 1.00 84.25 144 ASN A N 1
ATOM 1090 C CA . ASN A 1 144 ? -0.915 -14.550 14.867 1.00 84.25 144 ASN A CA 1
ATOM 1091 C C . ASN A 1 144 ? 0.344 -13.839 15.390 1.00 84.25 144 ASN A C 1
ATOM 1093 O O . ASN A 1 144 ? 1.012 -14.352 16.294 1.00 84.25 144 ASN A O 1
ATOM 1097 N N . GLY A 1 145 ? 0.716 -12.699 14.816 1.00 86.38 145 GLY A N 1
ATOM 1098 C CA . GLY A 1 145 ? 1.957 -12.015 15.146 1.00 86.38 145 GLY A CA 1
ATOM 1099 C C . GLY A 1 145 ? 2.016 -10.617 14.559 1.00 86.38 145 GLY A C 1
ATOM 1100 O O . GLY A 1 145 ? 0.991 -10.014 14.294 1.00 86.38 145 GLY A O 1
ATOM 1101 N N . SER A 1 146 ? 3.233 -10.102 14.403 1.00 89.50 146 SER A N 1
ATOM 1102 C CA . SER A 1 146 ? 3.458 -8.783 13.819 1.00 89.50 146 SER A CA 1
ATOM 1103 C C . SER A 1 146 ? 3.934 -8.900 12.379 1.00 89.50 146 SER A C 1
ATOM 1105 O O . SER A 1 146 ? 4.700 -9.817 12.052 1.00 89.50 146 SER A O 1
ATOM 1107 N N . GLY A 1 147 ? 3.510 -7.955 11.544 1.00 93.50 147 GLY A N 1
ATOM 1108 C CA . GLY A 1 147 ? 3.975 -7.816 10.171 1.00 93.50 147 GLY A CA 1
ATOM 1109 C C . GLY A 1 147 ? 3.326 -8.779 9.190 1.00 93.50 147 GLY A C 1
ATOM 1110 O O . GLY A 1 147 ? 2.156 -9.126 9.311 1.00 93.50 147 GLY A O 1
ATOM 1111 N N . PHE A 1 148 ? 4.108 -9.207 8.199 1.00 96.50 148 PHE A N 1
ATOM 1112 C CA . PHE A 1 148 ? 3.601 -9.952 7.054 1.00 96.50 148 PHE A CA 1
ATOM 1113 C C . PHE A 1 148 ? 4.255 -11.325 6.907 1.00 96.50 148 PHE A C 1
ATOM 1115 O O . PHE A 1 148 ? 5.441 -11.525 7.186 1.00 96.50 148 PHE A O 1
ATOM 1122 N N . ILE A 1 149 ? 3.463 -12.266 6.415 1.00 95.94 149 ILE A N 1
ATOM 1123 C CA . ILE A 1 149 ? 3.885 -13.577 5.936 1.00 95.94 149 ILE A CA 1
ATOM 1124 C C . ILE A 1 149 ? 3.558 -13.693 4.447 1.00 95.94 149 ILE A C 1
ATOM 1126 O O . ILE A 1 149 ? 2.758 -12.939 3.903 1.00 95.94 149 ILE A O 1
ATOM 1130 N N . ALA A 1 150 ? 4.158 -14.659 3.773 1.00 94.19 150 ALA A N 1
ATOM 1131 C CA . ALA A 1 150 ? 3.793 -15.008 2.409 1.00 94.19 150 ALA A CA 1
ATOM 1132 C C . ALA A 1 150 ? 3.511 -16.502 2.309 1.00 94.19 150 ALA A C 1
ATOM 1134 O O . ALA A 1 150 ? 3.926 -17.286 3.163 1.00 94.19 150 ALA A O 1
ATOM 1135 N N . VAL A 1 151 ? 2.807 -16.906 1.257 1.00 89.00 151 VAL A N 1
ATOM 1136 C CA . VAL A 1 151 ? 2.535 -18.315 0.975 1.00 89.00 151 VAL A CA 1
ATOM 1137 C C . VAL A 1 151 ? 3.168 -18.668 -0.360 1.00 89.00 151 VAL A C 1
ATOM 1139 O O . VAL A 1 151 ? 2.886 -18.047 -1.383 1.00 89.00 151 VAL A O 1
ATOM 1142 N N . ASP A 1 152 ? 4.060 -19.657 -0.351 1.00 83.75 152 ASP A N 1
ATOM 1143 C CA . ASP A 1 152 ? 4.689 -20.129 -1.580 1.00 83.75 152 ASP A CA 1
ATOM 1144 C C . ASP A 1 152 ? 3.712 -20.943 -2.452 1.00 83.75 152 ASP A C 1
ATOM 1146 O O . ASP A 1 152 ? 2.597 -21.288 -2.060 1.00 83.75 152 ASP A O 1
ATOM 1150 N N . ARG A 1 153 ? 4.150 -21.314 -3.662 1.00 79.69 153 ARG A N 1
ATOM 1151 C CA . ARG A 1 153 ? 3.330 -22.090 -4.616 1.00 79.69 153 ARG A CA 1
ATOM 1152 C C . ARG A 1 153 ? 2.895 -23.465 -4.099 1.00 79.69 153 ARG A C 1
ATOM 1154 O O . ARG A 1 153 ? 1.981 -24.057 -4.666 1.00 79.69 153 ARG A O 1
ATOM 1161 N N . ASN A 1 154 ? 3.563 -23.988 -3.075 1.00 83.81 154 ASN A N 1
ATOM 1162 C CA . ASN A 1 154 ? 3.245 -25.269 -2.455 1.00 83.81 154 ASN A CA 1
ATOM 1163 C C . ASN A 1 154 ? 2.329 -25.101 -1.231 1.00 83.81 154 ASN A C 1
ATOM 1165 O O . ASN A 1 154 ? 1.973 -26.099 -0.607 1.00 83.81 154 ASN A O 1
ATOM 1169 N N . GLY A 1 155 ? 1.948 -23.867 -0.889 1.00 85.06 155 GLY A N 1
ATOM 1170 C CA . GLY A 1 155 ? 1.110 -23.557 0.261 1.00 85.06 155 GLY A CA 1
ATOM 1171 C C . GLY A 1 155 ? 1.877 -23.411 1.577 1.00 85.06 155 GLY A C 1
ATOM 1172 O O . GLY A 1 155 ? 1.240 -23.374 2.628 1.00 85.06 155 GLY A O 1
ATOM 1173 N N . ASN A 1 156 ? 3.215 -23.350 1.564 1.00 89.81 156 ASN A N 1
ATOM 1174 C CA . ASN A 1 156 ? 3.969 -23.171 2.805 1.00 89.81 156 ASN A CA 1
ATOM 1175 C C . ASN A 1 156 ? 4.065 -21.696 3.175 1.00 89.81 156 ASN A C 1
ATOM 1177 O O . ASN A 1 156 ? 4.344 -20.851 2.323 1.00 89.81 156 ASN A O 1
ATOM 1181 N N . ILE A 1 157 ? 3.917 -21.425 4.469 1.00 91.06 157 ILE A N 1
ATOM 1182 C CA . ILE A 1 157 ? 4.140 -20.105 5.049 1.00 91.06 157 ILE A CA 1
ATOM 1183 C C . ILE A 1 157 ? 5.637 -19.784 5.004 1.00 91.06 157 ILE A C 1
ATOM 1185 O O . ILE A 1 157 ? 6.471 -20.591 5.418 1.00 91.06 157 ILE A O 1
ATOM 1189 N N . GLN A 1 158 ? 5.953 -18.591 4.519 1.00 92.69 158 GLN A N 1
ATOM 1190 C CA . GLN A 1 158 ? 7.284 -18.010 4.447 1.00 92.69 158 GLN A CA 1
ATOM 1191 C C . GLN A 1 158 ? 7.301 -16.704 5.241 1.00 92.69 158 GLN A C 1
ATOM 1193 O O . GLN A 1 158 ? 6.333 -15.939 5.222 1.00 92.69 158 GLN A O 1
ATOM 1198 N N . ASN A 1 159 ? 8.413 -16.437 5.921 1.00 92.38 159 ASN A N 1
ATOM 1199 C CA . ASN A 1 159 ? 8.640 -15.125 6.516 1.00 92.38 159 ASN A CA 1
ATOM 1200 C C . ASN A 1 159 ? 8.955 -14.117 5.409 1.00 92.38 159 ASN A C 1
ATOM 1202 O O . ASN A 1 159 ? 9.698 -14.432 4.478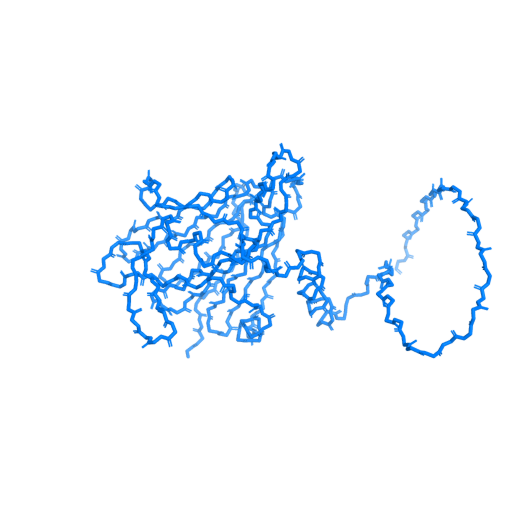 1.00 92.38 159 ASN A O 1
ATOM 1206 N N . VAL A 1 160 ? 8.425 -12.903 5.543 1.00 94.06 160 VAL A N 1
ATOM 1207 C CA . VAL A 1 160 ? 8.724 -11.805 4.625 1.00 94.06 160 VAL A CA 1
ATOM 1208 C C . VAL A 1 160 ? 9.921 -11.032 5.168 1.00 94.06 160 VAL A C 1
ATOM 1210 O O . VAL A 1 160 ? 9.810 -10.272 6.126 1.00 94.06 160 VAL A O 1
ATOM 1213 N N . ASP A 1 161 ? 11.082 -11.262 4.564 1.00 93.44 161 ASP A N 1
ATOM 1214 C CA . ASP A 1 161 ? 12.307 -10.499 4.787 1.00 93.44 161 ASP A CA 1
ATOM 1215 C C . ASP A 1 161 ? 12.866 -9.971 3.455 1.00 93.44 161 ASP A C 1
ATOM 1217 O O . ASP A 1 161 ? 12.335 -10.252 2.376 1.00 93.44 161 ASP A O 1
ATOM 1221 N N . GLN A 1 162 ? 13.968 -9.218 3.510 1.00 95.44 162 GLN A N 1
ATOM 1222 C CA . GLN A 1 162 ? 14.581 -8.663 2.302 1.00 95.44 162 GLN A CA 1
ATOM 1223 C C . GLN A 1 162 ? 14.968 -9.735 1.269 1.00 95.44 162 GLN A C 1
ATOM 1225 O O . GLN A 1 162 ? 14.902 -9.485 0.065 1.00 95.44 162 GLN A O 1
ATOM 1230 N N . ALA A 1 163 ? 15.387 -10.927 1.706 1.00 92.75 163 ALA A N 1
ATOM 1231 C CA . ALA A 1 163 ? 15.790 -11.992 0.793 1.00 92.75 163 ALA A CA 1
ATOM 1232 C C . ALA A 1 163 ? 14.574 -12.595 0.078 1.00 92.75 163 ALA A C 1
ATOM 1234 O O . ALA A 1 163 ? 14.642 -12.852 -1.127 1.00 92.75 163 ALA A O 1
ATOM 1235 N N . PHE A 1 164 ? 13.462 -12.768 0.796 1.00 92.62 164 PHE A N 1
ATOM 1236 C CA . PHE A 1 164 ? 12.186 -13.162 0.212 1.00 92.62 164 PHE A CA 1
ATOM 1237 C C . PHE A 1 164 ? 11.726 -12.148 -0.839 1.00 92.62 164 PHE A C 1
ATOM 1239 O O . PHE A 1 164 ? 11.393 -12.547 -1.958 1.00 92.62 164 PHE A O 1
ATOM 1246 N N . ILE A 1 165 ? 11.763 -10.848 -0.523 1.00 93.69 165 ILE A N 1
ATOM 1247 C CA . ILE A 1 165 ? 11.338 -9.813 -1.471 1.00 93.69 165 ILE A CA 1
ATOM 1248 C C . ILE A 1 165 ? 12.231 -9.805 -2.708 1.00 93.69 165 ILE A C 1
ATOM 1250 O O . ILE A 1 165 ? 11.716 -9.886 -3.812 1.00 93.69 165 ILE A O 1
ATOM 1254 N N . LEU A 1 166 ? 13.559 -9.834 -2.578 1.00 90.88 166 LEU A N 1
ATOM 1255 C CA . LEU A 1 166 ? 14.448 -9.896 -3.750 1.00 90.88 166 LEU A CA 1
ATOM 1256 C C . LEU A 1 166 ? 14.167 -11.111 -4.653 1.00 90.88 166 LEU A C 1
ATOM 1258 O O . LEU A 1 166 ? 14.264 -11.016 -5.877 1.00 90.88 166 LEU A O 1
ATOM 1262 N N . ALA A 1 167 ? 13.805 -12.252 -4.063 1.00 87.88 167 ALA A N 1
ATOM 1263 C CA . ALA A 1 167 ? 13.485 -13.469 -4.802 1.00 87.88 167 ALA A CA 1
ATOM 1264 C C . ALA A 1 167 ? 12.102 -13.442 -5.480 1.00 87.88 167 ALA A C 1
ATOM 1266 O O . ALA A 1 167 ? 11.862 -14.243 -6.384 1.00 87.88 167 ALA A O 1
ATOM 1267 N N . THR A 1 168 ? 11.197 -12.565 -5.041 1.00 86.56 168 THR A N 1
ATOM 1268 C CA . THR A 1 168 ? 9.796 -12.515 -5.496 1.00 86.56 168 THR A CA 1
ATOM 1269 C C . THR A 1 168 ? 9.423 -11.220 -6.214 1.00 86.56 168 THR A C 1
ATOM 1271 O O . THR A 1 168 ? 8.429 -11.200 -6.935 1.00 86.56 168 THR A O 1
ATOM 1274 N N . ASP A 1 169 ? 10.235 -10.172 -6.087 1.00 87.69 169 ASP A N 1
ATOM 1275 C CA . ASP A 1 169 ? 10.003 -8.860 -6.680 1.00 87.69 169 ASP A CA 1
ATOM 1276 C C . ASP A 1 169 ? 9.996 -8.949 -8.202 1.00 87.69 169 ASP A C 1
ATOM 1278 O O . ASP A 1 169 ? 10.943 -9.425 -8.835 1.00 87.69 169 ASP A O 1
ATOM 1282 N N . GLU A 1 170 ? 8.909 -8.490 -8.805 1.00 82.38 170 GLU A N 1
ATOM 1283 C CA . GLU A 1 170 ? 8.708 -8.657 -10.233 1.00 82.38 170 GLU A CA 1
ATOM 1284 C C . GLU A 1 170 ? 9.698 -7.821 -11.039 1.00 82.38 170 GLU A C 1
ATOM 1286 O O . GLU A 1 170 ? 10.286 -8.342 -11.979 1.00 82.38 170 GLU A O 1
ATOM 1291 N N . LEU A 1 171 ? 9.971 -6.570 -10.658 1.00 82.38 171 LEU A N 1
ATOM 1292 C CA . LEU A 1 171 ? 10.906 -5.722 -11.404 1.00 82.38 171 LEU A CA 1
ATOM 1293 C C . LEU A 1 171 ? 12.336 -6.261 -11.336 1.00 82.38 171 LEU A C 1
ATOM 1295 O O . LEU A 1 171 ? 13.044 -6.251 -12.345 1.00 82.38 171 LEU A O 1
ATOM 1299 N N . LYS A 1 172 ? 12.761 -6.803 -10.189 1.00 82.19 172 LYS A N 1
ATOM 1300 C CA . LYS A 1 172 ? 14.075 -7.459 -10.070 1.00 82.19 172 LYS A CA 1
ATOM 1301 C C . LYS A 1 172 ? 14.153 -8.776 -10.846 1.00 82.19 172 LYS A C 1
ATOM 1303 O O . LYS A 1 172 ? 15.243 -9.156 -11.270 1.00 82.19 172 LYS A O 1
ATOM 1308 N N . ASN A 1 173 ? 13.020 -9.439 -11.081 1.00 78.50 173 ASN A N 1
ATOM 1309 C CA . ASN A 1 173 ? 12.940 -10.732 -11.763 1.00 78.50 173 ASN A CA 1
ATOM 1310 C C . ASN A 1 173 ? 12.443 -10.652 -13.222 1.00 78.50 173 ASN A C 1
ATOM 1312 O O . ASN A 1 173 ? 12.057 -11.670 -13.797 1.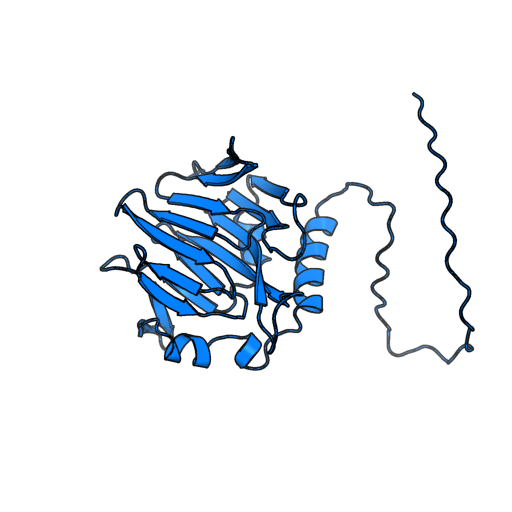00 78.50 173 ASN A O 1
ATOM 1316 N N . GLY A 1 174 ? 12.503 -9.472 -13.854 1.00 68.00 174 GLY A N 1
ATOM 1317 C CA . GLY A 1 174 ? 12.164 -9.295 -15.275 1.00 68.00 174 GLY A CA 1
ATOM 1318 C C . GLY A 1 174 ? 10.660 -9.226 -15.558 1.00 68.00 174 GLY A C 1
ATOM 1319 O O . GLY A 1 174 ? 10.199 -9.704 -16.594 1.00 68.00 174 GLY A O 1
ATOM 1320 N N . GLY A 1 175 ? 9.909 -8.678 -14.608 1.00 64.25 175 GLY A N 1
ATOM 1321 C CA . GLY A 1 175 ? 8.474 -8.433 -14.651 1.00 64.25 175 GLY A CA 1
ATOM 1322 C C . GLY A 1 175 ? 8.048 -7.445 -15.741 1.00 64.25 175 GLY A C 1
ATOM 1323 O O . GLY A 1 175 ? 8.875 -6.985 -16.533 1.00 64.25 175 GLY A O 1
ATOM 1324 N N . PRO A 1 176 ? 6.738 -7.160 -15.833 1.00 63.25 176 PRO A N 1
ATOM 1325 C CA . PRO A 1 176 ? 6.174 -6.379 -16.928 1.00 63.25 176 PRO A CA 1
ATOM 1326 C C . PRO A 1 176 ? 6.772 -4.969 -17.007 1.00 63.25 176 PRO A C 1
ATOM 1328 O O . PRO A 1 176 ? 7.144 -4.376 -15.996 1.00 63.25 176 PRO A O 1
ATOM 1331 N N . ASP A 1 177 ? 6.834 -4.427 -18.227 1.00 67.38 177 ASP A N 1
ATOM 1332 C CA . ASP A 1 177 ? 7.185 -3.024 -18.449 1.00 67.38 177 ASP A CA 1
ATOM 1333 C C . ASP A 1 177 ? 6.152 -2.135 -17.745 1.00 67.38 177 ASP A C 1
ATOM 1335 O O . ASP A 1 177 ? 4.950 -2.224 -18.020 1.00 67.38 177 ASP A O 1
ATOM 1339 N N . PHE A 1 178 ? 6.640 -1.283 -16.843 1.00 65.25 178 PHE A N 1
ATOM 1340 C CA . PHE A 1 178 ? 5.848 -0.334 -16.069 1.00 65.25 178 PHE A CA 1
ATOM 1341 C C . PHE A 1 178 ? 4.846 0.445 -16.939 1.00 65.25 178 PHE A C 1
ATOM 1343 O O . PHE A 1 178 ? 3.676 0.561 -16.576 1.00 65.25 178 PHE A O 1
ATOM 1350 N N . LEU A 1 179 ? 5.269 0.932 -18.115 1.00 62.78 179 LEU A N 1
ATOM 1351 C CA . LEU A 1 179 ? 4.408 1.753 -18.976 1.00 62.78 179 LEU A CA 1
ATOM 1352 C C . LEU A 1 179 ? 3.262 0.954 -19.603 1.00 62.78 179 LEU A C 1
ATOM 1354 O O . LEU A 1 179 ? 2.173 1.493 -19.799 1.00 62.78 179 LEU A O 1
ATOM 1358 N N . ALA A 1 180 ? 3.494 -0.321 -19.922 1.00 65.31 180 ALA A N 1
ATOM 1359 C CA . ALA A 1 180 ? 2.463 -1.190 -20.480 1.00 65.31 180 ALA A CA 1
ATOM 1360 C C . ALA A 1 180 ? 1.408 -1.543 -19.422 1.00 65.31 180 ALA A C 1
ATOM 1362 O O . ALA A 1 180 ? 0.213 -1.476 -19.703 1.00 65.31 180 ALA A O 1
ATOM 1363 N N . HIS A 1 181 ? 1.858 -1.848 -18.202 1.00 65.88 181 HIS A N 1
ATOM 1364 C CA . HIS A 1 181 ? 0.996 -2.164 -17.060 1.00 65.88 181 HIS A CA 1
ATOM 1365 C C . HIS A 1 181 ? 0.119 -0.972 -16.651 1.00 65.88 181 HIS A C 1
ATOM 1367 O O . HIS A 1 181 ? -1.101 -1.097 -16.552 1.00 65.88 181 HIS A O 1
ATOM 1373 N N . PHE A 1 182 ? 0.719 0.216 -16.527 1.00 64.56 182 PHE A N 1
ATOM 1374 C CA . PHE A 1 182 ? -0.015 1.438 -16.194 1.00 64.56 182 PHE A CA 1
ATOM 1375 C C . PHE A 1 182 ? -1.055 1.801 -17.267 1.00 64.56 182 PHE A C 1
ATOM 1377 O O . PHE A 1 182 ? -2.175 2.206 -16.951 1.00 64.56 182 PHE A O 1
ATOM 1384 N N . ALA A 1 183 ? -0.718 1.628 -18.552 1.00 64.81 183 ALA A N 1
ATOM 1385 C CA . ALA A 1 183 ? -1.648 1.887 -19.648 1.00 64.81 183 ALA A CA 1
ATOM 1386 C C . ALA A 1 183 ? -2.844 0.921 -19.648 1.00 64.81 183 ALA A C 1
ATOM 1388 O O . ALA A 1 183 ? -3.958 1.357 -19.929 1.00 64.81 183 ALA A O 1
ATOM 1389 N N . GLU A 1 184 ? -2.642 -0.360 -19.323 1.00 65.19 184 GLU A N 1
ATOM 1390 C CA . GLU A 1 184 ? -3.713 -1.360 -19.236 1.00 65.19 184 GLU A CA 1
ATOM 1391 C C . GLU A 1 184 ? -4.737 -0.979 -18.156 1.00 65.19 184 GLU A C 1
ATOM 1393 O O . GLU A 1 184 ? -5.927 -0.839 -18.449 1.00 65.19 184 GLU A O 1
ATOM 1398 N N . ILE A 1 185 ? -4.261 -0.683 -16.949 1.00 62.75 185 ILE A N 1
ATOM 1399 C CA . ILE A 1 185 ? -5.067 -0.235 -15.806 1.00 62.75 185 ILE A CA 1
ATOM 1400 C C . ILE A 1 185 ? -5.795 1.071 -16.143 1.00 62.75 185 ILE A C 1
ATOM 1402 O O . ILE A 1 185 ? -7.024 1.140 -16.076 1.00 62.75 185 ILE A O 1
ATOM 1406 N N . PHE A 1 186 ? -5.075 2.094 -16.612 1.00 63.78 186 PHE A N 1
ATOM 1407 C CA . PHE A 1 186 ? -5.690 3.364 -17.003 1.00 63.78 186 PHE A CA 1
ATOM 1408 C C . PHE A 1 186 ? -6.728 3.185 -18.125 1.00 63.78 186 PHE A C 1
ATOM 1410 O O . PHE A 1 186 ? -7.773 3.839 -18.123 1.00 63.78 186 PHE A O 1
ATOM 1417 N N . SER A 1 187 ? -6.495 2.275 -19.075 1.00 62.78 187 SER A N 1
ATOM 1418 C CA . SER A 1 187 ? -7.448 1.973 -20.149 1.00 62.78 187 SER A CA 1
ATOM 1419 C C . SER A 1 187 ? -8.701 1.241 -19.656 1.00 62.78 187 SER A C 1
ATOM 1421 O O . SER A 1 187 ? -9.799 1.533 -20.133 1.00 62.78 187 SER A O 1
ATOM 1423 N N . PHE A 1 188 ? -8.583 0.374 -18.647 1.00 63.91 188 PHE A N 1
ATOM 1424 C CA . PHE A 1 188 ? -9.731 -0.221 -17.964 1.00 63.91 188 PHE A CA 1
ATOM 1425 C C . PHE A 1 188 ? -10.596 0.854 -17.281 1.00 63.91 188 PHE A C 1
ATOM 1427 O O . PHE A 1 188 ? -11.816 0.882 -17.469 1.00 63.91 188 PHE A O 1
ATOM 1434 N N . PHE A 1 189 ? -9.977 1.802 -16.569 1.00 60.44 189 PHE A N 1
ATOM 1435 C CA . PHE A 1 189 ? -10.708 2.854 -15.849 1.00 60.44 189 PHE A CA 1
ATOM 1436 C C . PHE A 1 189 ? -11.273 3.949 -16.752 1.00 60.44 189 PHE A C 1
ATOM 1438 O O . PHE A 1 189 ? -12.394 4.412 -16.534 1.00 60.44 189 PHE A O 1
ATOM 1445 N N . THR A 1 190 ? -10.560 4.324 -17.813 1.00 60.81 190 THR A N 1
ATOM 1446 C CA . THR A 1 190 ? -11.091 5.253 -18.823 1.00 60.81 190 THR A CA 1
ATOM 1447 C C . THR A 1 190 ? -12.171 4.609 -19.690 1.00 60.81 190 THR A C 1
ATOM 1449 O O . THR A 1 190 ? -13.130 5.285 -20.056 1.00 60.81 190 THR A O 1
ATOM 1452 N N . GLY A 1 191 ? -12.087 3.305 -19.970 1.00 52.53 191 GLY A N 1
ATOM 1453 C CA . GLY A 1 191 ? -13.096 2.567 -20.735 1.00 52.53 191 GLY A CA 1
ATOM 1454 C C . GLY A 1 191 ? -14.447 2.422 -20.022 1.00 52.53 191 GLY A C 1
ATOM 1455 O O . GLY A 1 191 ? -15.480 2.316 -20.683 1.00 52.53 191 GLY A O 1
ATOM 1456 N N . LEU A 1 192 ? -14.459 2.467 -18.686 1.00 50.19 192 LEU A N 1
ATOM 1457 C CA . LEU A 1 192 ? -15.671 2.414 -17.855 1.00 50.19 192 LEU A CA 1
ATOM 1458 C C . LEU A 1 192 ? -16.319 3.793 -17.631 1.00 50.19 192 LEU A C 1
ATOM 1460 O O . LEU A 1 192 ? -17.458 3.881 -17.169 1.00 50.19 192 LEU A O 1
ATOM 1464 N N . MET A 1 193 ? -15.626 4.870 -18.005 1.00 45.62 193 MET A N 1
ATOM 1465 C CA . MET A 1 193 ? -16.090 6.247 -17.888 1.00 45.62 193 MET A CA 1
ATOM 1466 C C . MET A 1 193 ? -16.582 6.742 -19.251 1.00 45.62 193 MET A C 1
ATOM 1468 O O . MET A 1 193 ? -15.796 7.114 -20.116 1.00 45.62 193 MET A O 1
ATOM 1472 N N . SER A 1 194 ? -17.899 6.851 -19.452 1.00 44.31 194 SER A N 1
ATOM 1473 C CA . SER A 1 194 ? -18.436 7.705 -20.521 1.00 44.31 194 SER A CA 1
ATOM 1474 C C . SER A 1 194 ? -18.278 9.178 -20.123 1.00 44.31 194 SER A C 1
ATOM 1476 O O . SER A 1 194 ? -19.257 9.872 -19.854 1.00 44.31 194 SER A O 1
ATOM 1478 N N . ILE A 1 195 ? -17.037 9.647 -20.025 1.00 41.44 195 ILE A N 1
ATOM 1479 C CA . ILE A 1 195 ? -16.689 11.048 -19.807 1.00 41.44 195 ILE A CA 1
ATOM 1480 C C . ILE A 1 195 ? -15.701 11.413 -20.909 1.00 41.44 195 ILE A C 1
ATOM 1482 O O . ILE A 1 195 ? -14.601 10.875 -20.992 1.00 41.44 195 ILE A O 1
ATOM 1486 N N . GLY A 1 196 ? -16.145 12.282 -21.819 1.00 40.88 196 GLY A N 1
ATOM 1487 C CA . GLY A 1 196 ? -15.392 12.672 -23.003 1.00 40.88 196 GLY A CA 1
ATOM 1488 C C . GLY A 1 196 ? -14.094 13.384 -22.640 1.00 40.88 196 GLY A C 1
ATOM 1489 O O . GLY A 1 196 ? -14.096 14.583 -22.381 1.00 40.88 196 GLY A O 1
ATOM 1490 N N . PHE A 1 197 ? -12.984 12.656 -22.700 1.00 32.97 197 PHE A N 1
ATOM 1491 C CA . PHE A 1 197 ? -11.661 13.242 -22.846 1.00 32.97 197 PHE A CA 1
ATOM 1492 C C . PHE A 1 197 ? -11.385 13.439 -24.338 1.00 32.97 197 PHE A C 1
ATOM 1494 O O . PHE A 1 197 ? -11.035 12.512 -25.066 1.00 32.97 197 PHE A O 1
ATOM 1501 N N . SER A 1 198 ? -11.547 14.668 -24.827 1.00 40.38 198 SER A N 1
ATOM 1502 C CA . SER A 1 198 ? -11.003 15.075 -26.125 1.00 40.38 198 SER A CA 1
ATOM 1503 C C . SER A 1 198 ? -9.493 15.294 -25.987 1.00 40.38 198 SER A C 1
ATOM 1505 O O . SER A 1 198 ? -9.016 16.421 -25.907 1.00 40.38 198 SER A O 1
ATOM 1507 N N . GLY A 1 199 ? -8.755 14.190 -25.921 1.00 36.34 199 GLY A N 1
ATOM 1508 C CA . GLY A 1 199 ? -7.297 14.131 -25.930 1.00 36.34 199 GLY A CA 1
ATOM 1509 C C . GLY A 1 199 ? -6.891 12.731 -26.367 1.00 36.34 199 GLY A C 1
ATOM 1510 O O . GLY A 1 199 ? -6.820 11.824 -25.550 1.00 36.34 199 GLY A O 1
ATOM 1511 N N . GLY A 1 200 ? -6.750 12.530 -27.678 1.00 33.91 200 GLY A N 1
ATOM 1512 C CA . GLY A 1 200 ? -6.572 11.206 -28.268 1.00 33.91 200 GLY A CA 1
ATOM 1513 C C . GLY A 1 200 ? -5.276 10.530 -27.822 1.00 33.91 200 GLY A C 1
ATOM 1514 O O . GLY A 1 200 ? -4.193 10.965 -28.201 1.00 33.91 200 GLY A O 1
ATOM 1515 N N . LEU A 1 201 ? -5.401 9.428 -27.086 1.00 34.25 201 LEU A N 1
ATOM 1516 C CA . LEU A 1 201 ? -4.358 8.415 -26.966 1.00 34.25 201 LEU A CA 1
ATOM 1517 C C . LEU A 1 201 ? -4.524 7.443 -28.139 1.00 34.25 201 LEU A C 1
ATOM 1519 O O . LEU A 1 201 ? -5.445 6.630 -28.173 1.00 34.25 201 LEU A O 1
ATOM 1523 N N . ALA A 1 202 ? -3.659 7.567 -29.143 1.00 35.53 202 ALA A N 1
ATOM 1524 C CA . ALA A 1 202 ? -3.580 6.610 -30.238 1.00 35.53 202 ALA A CA 1
ATOM 1525 C C . ALA A 1 202 ? -2.698 5.429 -29.805 1.00 35.53 202 ALA A C 1
ATOM 1527 O O . ALA A 1 202 ? -1.481 5.466 -29.972 1.00 35.53 202 ALA A O 1
ATOM 1528 N N . LEU A 1 203 ? -3.309 4.381 -29.248 1.00 34.22 203 LEU A N 1
ATOM 1529 C CA . LEU A 1 203 ? -2.654 3.081 -29.102 1.00 34.22 203 LEU A CA 1
ATOM 1530 C C . LEU A 1 203 ? -2.700 2.377 -30.461 1.00 34.22 203 LEU A C 1
ATOM 1532 O O . LEU A 1 203 ? -3.729 1.849 -30.883 1.00 34.22 203 LEU A O 1
ATOM 1536 N N . GLY A 1 204 ? -1.586 2.448 -31.189 1.00 31.03 204 GLY A N 1
ATOM 1537 C CA . GLY A 1 204 ? -1.413 1.758 -32.460 1.00 31.03 204 GLY A CA 1
ATOM 1538 C C . GLY A 1 204 ? -1.360 0.248 -32.249 1.00 31.03 204 GLY A C 1
ATOM 1539 O O . GLY A 1 204 ? -0.340 -0.287 -31.830 1.00 31.03 204 GLY A O 1
ATOM 1540 N N . SER A 1 205 ? -2.452 -0.446 -32.562 1.00 39.25 205 SER A N 1
ATOM 1541 C CA . SER A 1 205 ? -2.443 -1.887 -32.796 1.00 39.25 205 SER A CA 1
ATOM 1542 C C . SER A 1 205 ? -2.042 -2.138 -34.251 1.00 39.25 205 SER A C 1
ATOM 1544 O O . SER A 1 205 ? -2.898 -2.047 -35.138 1.00 39.25 205 SER A O 1
ATOM 1546 N N . ASP A 1 206 ? -0.771 -2.436 -34.529 1.00 36.44 206 ASP A N 1
ATOM 1547 C CA . ASP A 1 206 ? -0.377 -2.788 -35.896 1.00 36.44 206 ASP A CA 1
ATOM 1548 C C . ASP A 1 206 ? -0.526 -4.292 -36.170 1.00 36.44 206 ASP A C 1
ATOM 1550 O O . ASP A 1 206 ? 0.204 -5.164 -35.703 1.00 36.44 206 ASP A O 1
ATOM 1554 N N . ASN A 1 207 ? -1.577 -4.535 -36.948 1.00 42.44 207 ASN A N 1
ATOM 1555 C CA . ASN A 1 207 ? -2.022 -5.737 -37.631 1.00 42.44 207 ASN A CA 1
ATOM 1556 C C . ASN A 1 207 ? -0.980 -6.149 -38.706 1.00 42.44 207 ASN A C 1
ATOM 1558 O O . ASN A 1 207 ? -0.547 -5.282 -39.467 1.00 42.44 207 ASN A O 1
ATOM 1562 N N . PRO A 1 208 ? -0.591 -7.432 -38.858 1.00 39.97 208 PRO A N 1
ATOM 1563 C CA . PRO A 1 208 ? 0.566 -7.839 -39.673 1.00 39.97 208 PRO A CA 1
ATOM 1564 C C . PRO A 1 208 ? 0.322 -7.864 -41.197 1.00 39.97 208 PRO A C 1
ATOM 1566 O O . PRO A 1 208 ? 0.936 -8.651 -41.908 1.00 39.97 208 PRO A O 1
ATOM 1569 N N . ASN A 1 209 ? -0.560 -7.019 -41.733 1.00 46.16 209 ASN A N 1
ATOM 1570 C CA . ASN A 1 209 ? -0.801 -6.923 -43.175 1.00 46.16 209 ASN A CA 1
ATOM 1571 C C . ASN A 1 209 ? -1.096 -5.478 -43.595 1.00 46.16 209 ASN A C 1
ATOM 1573 O O . ASN A 1 209 ? -2.257 -5.074 -43.689 1.00 46.16 209 ASN A O 1
ATOM 1577 N N . ARG A 1 210 ? -0.045 -4.708 -43.896 1.00 39.53 210 ARG A N 1
ATOM 1578 C CA . ARG A 1 210 ? -0.125 -3.520 -44.759 1.00 39.53 210 ARG A CA 1
ATOM 1579 C C . ARG A 1 210 ? 1.217 -3.258 -45.446 1.00 39.53 210 ARG A C 1
ATOM 1581 O O . ARG A 1 210 ? 2.255 -3.223 -44.796 1.00 39.53 210 ARG A O 1
ATOM 1588 N N . ASP A 1 211 ? 1.159 -3.078 -46.763 1.00 34.47 211 ASP A N 1
ATOM 1589 C CA . ASP A 1 211 ? 2.276 -2.652 -47.612 1.00 34.47 211 ASP A CA 1
ATOM 1590 C C . ASP A 1 211 ? 2.819 -1.268 -47.186 1.00 34.47 211 ASP A C 1
ATOM 1592 O O . ASP A 1 211 ? 2.055 -0.450 -46.659 1.00 34.47 211 ASP A O 1
ATOM 1596 N N . PRO A 1 212 ? 4.114 -0.962 -47.415 1.00 42.75 212 PRO A N 1
ATOM 1597 C CA . PRO A 1 212 ? 4.754 0.219 -46.844 1.00 42.75 212 PRO A CA 1
ATOM 1598 C C . PRO A 1 212 ? 4.338 1.508 -47.570 1.00 42.75 212 PRO A C 1
ATOM 1600 O O . PRO A 1 212 ? 4.344 1.578 -48.800 1.00 42.75 212 PRO A O 1
ATOM 1603 N N . ALA A 1 213 ? 4.037 2.558 -46.803 1.00 39.25 213 ALA A N 1
ATOM 1604 C CA . ALA A 1 213 ? 3.781 3.915 -47.295 1.00 39.25 213 ALA A CA 1
ATOM 1605 C C . ALA A 1 213 ? 4.660 4.942 -46.538 1.00 39.25 213 ALA A C 1
ATOM 1607 O O . ALA A 1 213 ? 5.129 4.644 -45.441 1.00 39.25 213 ALA A O 1
ATOM 1608 N N . PRO A 1 214 ? 4.959 6.111 -47.140 1.00 44.69 214 PRO A N 1
ATOM 1609 C CA . PRO A 1 214 ? 6.308 6.680 -47.169 1.00 44.69 214 PRO A CA 1
ATOM 1610 C C . PRO A 1 214 ? 6.640 7.643 -46.016 1.00 44.69 214 PRO A C 1
ATOM 1612 O O . PRO A 1 214 ? 5.760 8.261 -45.423 1.00 44.69 214 PRO A O 1
ATOM 1615 N N . GLU A 1 215 ? 7.943 7.787 -45.753 1.00 47.38 215 GLU A N 1
ATOM 1616 C CA . GLU A 1 215 ? 8.549 8.615 -44.699 1.00 47.38 215 GLU A CA 1
ATOM 1617 C C . GLU A 1 215 ? 8.040 10.070 -44.672 1.00 47.38 215 GLU A C 1
ATOM 1619 O O . GLU A 1 215 ? 8.113 10.792 -45.672 1.00 47.38 215 GL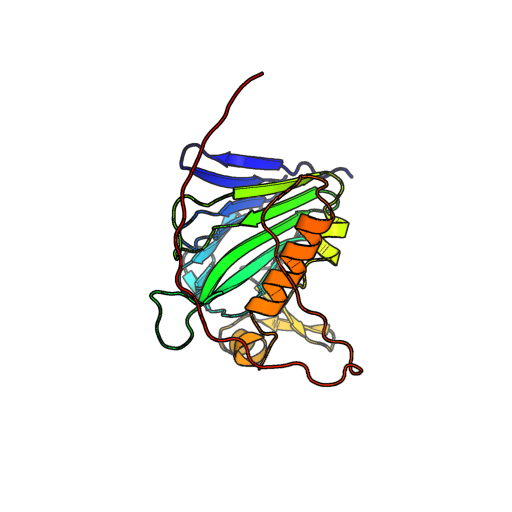U A O 1
ATOM 1624 N N . ALA A 1 216 ? 7.618 10.539 -43.491 1.00 37.47 216 ALA A N 1
ATOM 1625 C CA . ALA A 1 216 ? 7.273 11.936 -43.229 1.00 37.47 216 ALA A CA 1
ATOM 1626 C C . ALA A 1 216 ? 8.270 12.581 -42.245 1.00 37.47 216 ALA A C 1
ATOM 1628 O O . ALA A 1 216 ? 8.573 12.038 -41.185 1.00 37.47 216 ALA A O 1
ATOM 1629 N N . ARG A 1 217 ? 8.789 13.757 -42.623 1.00 40.25 217 ARG A N 1
ATOM 1630 C CA . ARG A 1 217 ? 9.752 14.593 -41.872 1.00 40.25 217 ARG A CA 1
ATOM 1631 C C . ARG A 1 217 ? 9.062 15.392 -40.747 1.00 40.25 217 ARG A C 1
ATOM 1633 O O . ARG A 1 217 ? 7.877 15.690 -40.885 1.00 40.25 217 ARG A O 1
ATOM 1640 N N . PRO A 1 218 ? 9.775 15.812 -39.680 1.00 37.38 218 PRO A N 1
ATOM 1641 C CA . PRO A 1 218 ? 9.150 16.429 -38.512 1.00 37.38 218 PRO A CA 1
ATOM 1642 C C . PRO A 1 218 ? 8.841 17.920 -38.731 1.00 37.38 218 PRO A C 1
ATOM 1644 O O . PRO A 1 218 ? 9.628 18.640 -39.348 1.00 37.38 218 PRO A O 1
ATOM 1647 N N . VAL A 1 219 ? 7.722 18.395 -38.173 1.00 41.31 219 VAL A N 1
ATOM 1648 C CA . VAL A 1 219 ? 7.362 19.823 -38.073 1.00 41.31 219 VAL A CA 1
ATOM 1649 C C . VAL A 1 219 ? 7.158 20.236 -36.607 1.00 41.31 219 VAL A C 1
ATOM 1651 O O . VAL A 1 219 ? 6.715 19.411 -35.809 1.00 41.31 219 VAL A O 1
ATOM 1654 N N . PRO A 1 220 ? 7.518 21.482 -36.230 1.00 37.34 220 PRO A N 1
ATOM 1655 C CA . PRO A 1 220 ? 7.686 21.895 -34.840 1.00 37.34 220 PRO A CA 1
ATOM 1656 C C . PRO A 1 220 ? 6.384 22.391 -34.192 1.00 37.34 220 PRO A C 1
ATOM 1658 O O . PRO A 1 220 ? 5.503 22.942 -34.848 1.00 37.34 220 PRO A O 1
ATOM 1661 N N . TRP A 1 221 ? 6.306 22.214 -32.875 1.00 31.95 221 TRP A N 1
ATOM 1662 C CA . TRP A 1 221 ? 5.172 22.542 -32.014 1.00 31.95 221 TRP A CA 1
ATOM 1663 C C . TRP A 1 221 ? 4.871 24.051 -31.941 1.00 31.95 221 TRP A C 1
ATOM 1665 O O . TRP A 1 221 ? 5.736 24.848 -31.578 1.00 31.95 221 TRP A O 1
ATOM 1675 N N . GLN A 1 222 ? 3.616 24.435 -32.189 1.00 32.03 222 GLN A N 1
ATOM 1676 C CA . GLN A 1 222 ? 3.015 25.685 -31.711 1.00 32.03 222 GLN A CA 1
ATOM 1677 C C . GLN A 1 222 ? 1.628 25.379 -31.138 1.00 32.03 222 GLN A C 1
ATOM 1679 O O . GLN A 1 222 ? 0.794 24.785 -31.816 1.00 32.03 222 GLN A O 1
ATOM 1684 N N . PHE A 1 223 ? 1.372 25.827 -29.909 1.00 30.80 223 PHE A N 1
ATOM 1685 C CA . PHE A 1 223 ? 0.042 25.815 -29.301 1.00 30.80 223 PHE A CA 1
ATOM 1686 C C . PHE A 1 223 ? -0.495 27.248 -29.229 1.00 30.80 223 PHE A C 1
ATOM 1688 O O . PHE A 1 223 ? 0.236 28.178 -28.889 1.00 30.80 223 PHE A O 1
ATOM 1695 N N . SER A 1 224 ? -1.777 27.434 -29.535 1.00 32.94 224 SER A N 1
ATOM 1696 C CA . SER A 1 224 ? -2.533 28.646 -29.202 1.00 32.94 224 SER A CA 1
ATOM 1697 C C . SER A 1 224 ? -3.847 28.234 -28.551 1.00 32.94 224 SER A C 1
ATOM 1699 O O . SER A 1 224 ? -4.566 27.389 -29.077 1.00 32.94 224 SER A O 1
ATOM 1701 N N . LEU A 1 225 ? -4.131 28.824 -27.390 1.00 27.56 225 LEU A N 1
ATOM 1702 C CA . LEU A 1 225 ? -5.347 28.606 -26.614 1.00 27.56 225 LEU A CA 1
ATOM 1703 C C . LEU A 1 225 ? -6.398 29.634 -27.047 1.00 27.56 225 LEU A C 1
ATOM 1705 O O . LEU A 1 225 ? -6.119 30.831 -27.082 1.00 27.56 225 LEU A O 1
ATOM 1709 N N . THR A 1 226 ? -7.620 29.201 -27.342 1.00 30.23 226 THR A N 1
ATOM 1710 C CA . THR A 1 226 ? -8.774 30.106 -27.381 1.00 30.23 226 THR A CA 1
ATOM 1711 C C . THR A 1 226 ? -9.867 29.516 -26.510 1.00 30.23 226 THR A C 1
ATOM 1713 O O . THR A 1 226 ? -10.424 28.466 -26.816 1.00 30.23 226 THR A O 1
ATOM 1716 N N . LEU A 1 227 ? -10.131 30.194 -25.394 1.00 29.50 227 LEU A N 1
ATOM 1717 C CA . LEU A 1 227 ? -11.253 29.912 -24.514 1.00 29.50 227 LEU A CA 1
ATOM 1718 C C . LEU A 1 227 ? -12.510 30.531 -25.130 1.00 29.50 227 LEU A C 1
ATOM 1720 O O . LEU A 1 227 ? -12.509 31.700 -25.519 1.00 29.50 227 LEU A O 1
ATOM 1724 N N . SER A 1 228 ? -13.596 29.775 -25.205 1.00 32.69 228 SER A N 1
ATOM 1725 C CA . SER A 1 228 ? -14.924 30.331 -25.458 1.00 32.69 228 SER A CA 1
ATOM 1726 C C . SER A 1 228 ? -15.901 29.661 -24.506 1.00 32.69 228 SER A C 1
ATOM 1728 O O . SER A 1 228 ? -16.149 28.464 -24.602 1.00 32.69 228 SER A O 1
ATOM 1730 N N . ILE A 1 229 ? -16.397 30.445 -23.550 1.00 36.22 229 ILE A N 1
ATOM 1731 C CA . ILE A 1 229 ? -17.510 30.082 -22.672 1.00 36.22 229 ILE A CA 1
ATOM 1732 C C . ILE A 1 229 ? -18.766 30.757 -23.224 1.00 36.22 229 ILE A C 1
ATOM 1734 O O . ILE A 1 229 ? -18.679 31.910 -23.648 1.00 36.22 229 ILE A O 1
ATOM 1738 N N . SER A 1 230 ? -19.888 30.026 -23.177 1.00 33.56 230 SER A N 1
ATOM 1739 C CA . SER A 1 230 ? -21.282 30.462 -22.926 1.00 33.56 230 SER A CA 1
ATOM 1740 C C . SER A 1 230 ? -22.249 29.647 -23.790 1.00 33.56 230 SER A C 1
ATOM 1742 O O . SER A 1 230 ? -21.959 29.426 -24.960 1.00 33.56 230 SER A O 1
ATOM 1744 N N . ALA A 1 231 ? -23.426 29.212 -23.343 1.00 38.72 231 ALA A N 1
ATOM 1745 C CA . ALA A 1 231 ? -24.120 29.172 -22.053 1.00 38.72 231 ALA A CA 1
ATOM 1746 C C . ALA A 1 231 ? -25.091 27.977 -22.129 1.00 38.72 231 ALA A C 1
ATOM 1748 O O . ALA A 1 231 ? -25.501 27.651 -23.269 1.00 38.72 231 ALA A O 1
#

Secondary structure (DSSP, 8-state):
-----EEEE-TTS-EEEE-SSEEEEE-SSS-EEEEETTT--EEEEETTTEEEETTEEEEE--S-EEEE-TTS-EEEEEEEE-TT-STT-EEEEEEEEEETTEEEEEE--STTSSS--EEEE-TTTHHHHHHHS---EEEEE-TTSSSEEEE-TTS-EEE--HHHHHHH-TTTTT---HHHHHHHHHHHHHHT------S--------S-----------------------

Radius of gyration: 20.25 Å; chains: 1; bounding box: 44×56×65 Å

pLDDT: mean 80.82, std 22.27, range [27.56, 98.75]

Foldseek 3Di:
DQWQWDWDQDPVGWIWIDTDFWIWIFFLQLWIWIAGPVVRWIWIFHDLTFTDIPNHTFAGANAWAWEQEPQRKIWIWGWDQDPPDPDRRIGTAWIWIADPQKIKIWGSRYNPDHPPTDMDIRRRCRVVLVVQADRQHYWYQDPPDTDTWHADPVRDIHDDGHVVNCVRHQVNVVHDDSVVNVCSSVCVVVVVDPDDDPPDDDPDPDDPDDDDDDDDDDDDDDDDDDDDDDD